Protein AF-A0A8I0S2G4-F1 (afdb_monomer_lite)

Radius of gyration: 19.49 Å; chains: 1; bounding box: 48×44×58 Å

Foldseek 3Di:
DPPPPDDDLLFFEEEADAPDPVVVLVVLVNNLVVCLVLLAQEEEWDADPDPVSVVVSVVVNVVSVFAEAEDAQVCLPVGFAAALQQPPQLLLVLVLQDPSPDPSSVVSSVLRVPDDAGDFLVNVLVSCVVCCVVQVPRCPVVNVLSVLQVVGDGSHGDNPPVRYDDVLCSFQVVHYYYYYHLNPDDPVNLVSLQVCCCSRVQVSLVVPVSQPVVRTGQYEYEEEPSTSHDLVSLLCCLPPVSVVSYHYYYYYDDDDPVCLVSSVSSVVSGPHYHYDPDPVVVVSCVVSVHDD

Sequence (292 aa):
MEKLISFETKKNTFVFPHKSSSSELDIERRALTEALNENLGIIYSTSTTDSKVLDSIKNQCEEAGRKVFLVSFTEPSIHHGLNPFLNLKPTEIAQLYFSPDSKEHKLLTAVFENQTGPITPDVVLKIVHQNHTLFKSFFEPLLQNINAIVSSINPFSNIDKDRNVDLSSIINKGHVLILGGLNDADPLLAEQIKTFINDYLIKPLFLNNQINFERSTRTYTITSSESAIDPTFTEKVFAYGSQLNMQGLYTERRTKRSEYESIHLIYANSHNKIKGDSPKLDLFLGEMGLPV

pLDDT: mean 77.89, std 12.35, range [29.31, 93.94]

Secondary structure (DSSP, 8-state):
--------TTS-EEEE--S-THHHHHHHHHHHHHHHHTT-EEEEE-----HHHHHHHHHHHHHTT--EEEEESS-TTTS-B--TTTT--HHHHHHTTS-TTSHHHHHHHHHHHT-SS---HHHHHHHHHHTHHHHTTTSHHHHHHHHHHHHS--STT---SSSB--HHHHHHHT-EEEEE--TTS-HHHHHHHHHHHIIIIIHHHHHS--S-TTTPPPEEEEEETTSSS-HHHHHHHHHHGGGGTEEEEEE-----GGGHHHHHHHHHT-SEEEE-S-HHHHHHHHHTT---

Structure (mmCIF, N/CA/C/O backbone):
data_AF-A0A8I0S2G4-F1
#
_entry.id   AF-A0A8I0S2G4-F1
#
loop_
_atom_site.group_PDB
_atom_site.id
_atom_site.type_symbol
_atom_site.label_atom_id
_atom_site.label_alt_id
_atom_site.label_comp_id
_atom_site.label_asym_id
_atom_site.label_entity_id
_atom_site.label_seq_id
_atom_site.pdbx_PDB_ins_code
_atom_site.Cartn_x
_atom_site.Cartn_y
_atom_site.Cartn_z
_atom_site.occupancy
_atom_site.B_iso_or_equiv
_atom_site.auth_seq_id
_atom_site.auth_comp_id
_atom_site.auth_asym_id
_atom_site.auth_atom_id
_atom_site.pdbx_PDB_model_num
ATOM 1 N N . MET A 1 1 ? 21.428 3.298 -30.519 1.00 29.31 1 MET A N 1
ATOM 2 C CA . MET A 1 1 ? 20.036 3.479 -30.062 1.00 29.31 1 MET A CA 1
ATOM 3 C C . MET A 1 1 ? 19.636 2.208 -29.346 1.00 29.31 1 MET A C 1
ATOM 5 O O . MET A 1 1 ? 19.323 1.224 -30.004 1.00 29.31 1 MET A O 1
ATOM 9 N N . GLU A 1 2 ? 19.748 2.190 -28.021 1.00 33.78 2 GLU A N 1
ATOM 10 C CA . GLU A 1 2 ? 19.138 1.127 -27.221 1.00 33.78 2 GLU A CA 1
ATOM 11 C C . GLU A 1 2 ? 17.629 1.158 -27.474 1.00 33.78 2 GLU A C 1
ATOM 13 O O . GLU A 1 2 ? 17.027 2.235 -27.480 1.00 33.78 2 GLU A O 1
ATOM 18 N N . LYS A 1 3 ? 17.016 0.001 -27.742 1.00 39.66 3 LYS A N 1
ATOM 19 C CA . LYS A 1 3 ? 15.555 -0.105 -27.772 1.00 39.66 3 LYS A CA 1
ATOM 20 C C . LYS A 1 3 ? 15.058 0.278 -26.378 1.00 39.66 3 LYS A C 1
ATOM 22 O O . LYS A 1 3 ? 15.199 -0.506 -25.444 1.00 39.66 3 LYS A O 1
ATOM 27 N N . LEU A 1 4 ? 14.524 1.489 -26.234 1.00 48.97 4 LEU A N 1
ATOM 28 C CA . LEU A 1 4 ? 13.791 1.894 -25.040 1.00 48.97 4 LEU A CA 1
ATOM 29 C C . LEU A 1 4 ? 12.691 0.855 -24.811 1.00 48.97 4 LEU A C 1
ATOM 31 O O . LEU A 1 4 ? 11.815 0.680 -25.655 1.00 48.97 4 LEU A O 1
ATOM 35 N N . ILE A 1 5 ? 12.777 0.127 -23.698 1.00 56.81 5 ILE A N 1
ATOM 36 C CA . ILE A 1 5 ? 11.684 -0.719 -23.227 1.00 56.81 5 ILE A CA 1
ATOM 37 C C . ILE A 1 5 ? 10.511 0.232 -22.972 1.00 56.81 5 ILE A C 1
ATOM 39 O O . ILE A 1 5 ? 10.585 1.045 -22.051 1.00 56.81 5 ILE A O 1
ATOM 43 N N . SER A 1 6 ? 9.472 0.193 -23.810 1.00 55.75 6 SER A N 1
ATOM 44 C CA . SER A 1 6 ? 8.259 0.966 -23.547 1.00 55.75 6 SER A CA 1
ATOM 45 C C . SER A 1 6 ? 7.508 0.308 -22.395 1.00 55.75 6 SER A C 1
ATOM 47 O O . SER A 1 6 ? 7.166 -0.875 -22.485 1.00 55.75 6 SER A O 1
ATOM 49 N N . PHE A 1 7 ? 7.241 1.055 -21.326 1.00 67.94 7 PHE A N 1
ATOM 50 C CA . PHE A 1 7 ? 6.376 0.585 -20.252 1.00 67.94 7 PHE A CA 1
ATOM 51 C C . PHE A 1 7 ? 4.922 0.821 -20.637 1.00 67.94 7 PHE A C 1
ATOM 53 O O . PHE A 1 7 ? 4.497 1.948 -20.856 1.00 67.94 7 PHE A O 1
ATOM 60 N N . GLU A 1 8 ? 4.148 -0.256 -20.705 1.00 78.75 8 GLU A N 1
ATOM 61 C CA . GLU A 1 8 ? 2.697 -0.160 -20.789 1.00 78.75 8 GLU A CA 1
ATOM 62 C C . GLU A 1 8 ? 2.139 -0.259 -19.369 1.00 78.75 8 GLU A C 1
ATOM 64 O O . GLU A 1 8 ? 2.024 -1.359 -18.832 1.00 78.75 8 GLU A O 1
ATOM 69 N N . THR A 1 9 ? 1.761 0.865 -18.755 1.00 79.56 9 THR A N 1
ATOM 70 C CA . THR A 1 9 ? 1.224 0.894 -17.374 1.00 79.56 9 THR A CA 1
ATOM 71 C C . THR A 1 9 ? -0.089 0.106 -17.213 1.00 79.56 9 THR A C 1
ATOM 73 O O . THR A 1 9 ? -0.540 -0.169 -16.105 1.00 79.56 9 THR A O 1
ATOM 76 N N . LYS A 1 10 ? -0.702 -0.310 -18.330 1.00 82.69 10 LYS A N 1
ATOM 77 C CA . LYS A 1 10 ? -1.874 -1.199 -18.382 1.00 82.69 10 LYS A CA 1
ATOM 78 C C . LYS A 1 10 ? -1.525 -2.679 -18.203 1.00 82.69 10 LYS A C 1
ATOM 80 O O . LYS A 1 10 ? -2.431 -3.505 -18.136 1.00 82.69 10 LYS A O 1
ATOM 85 N N . LYS A 1 11 ? -0.238 -3.028 -18.175 1.00 87.19 11 LYS A N 1
ATOM 86 C CA . LYS A 1 11 ? 0.268 -4.399 -18.101 1.00 87.19 11 LYS A CA 1
ATOM 87 C C . LYS A 1 11 ? 1.149 -4.572 -16.873 1.00 87.19 11 LYS A C 1
ATOM 89 O O . LYS A 1 11 ? 2.090 -3.815 -16.653 1.00 87.19 11 LYS A O 1
ATOM 94 N N . ASN A 1 12 ? 0.889 -5.639 -16.124 1.00 91.00 12 ASN A N 1
ATOM 95 C CA . ASN A 1 12 ? 1.756 -6.036 -15.020 1.00 91.00 12 ASN A CA 1
ATOM 96 C C . ASN A 1 12 ? 3.145 -6.412 -15.539 1.00 91.00 12 ASN A C 1
ATOM 98 O O . ASN A 1 12 ? 3.258 -7.197 -16.489 1.00 91.00 12 ASN A O 1
ATOM 102 N N . THR A 1 13 ? 4.181 -5.861 -14.911 1.00 90.19 13 THR A N 1
ATOM 103 C CA . THR A 1 13 ? 5.571 -6.050 -15.325 1.00 90.19 13 THR A CA 1
ATOM 104 C C . THR A 1 13 ? 6.394 -6.658 -14.197 1.00 90.19 13 THR A C 1
ATOM 106 O O . THR A 1 13 ? 6.509 -6.084 -13.118 1.00 90.19 13 THR A O 1
ATOM 109 N N . PHE A 1 14 ? 7.006 -7.806 -14.471 1.00 88.81 14 PHE A N 1
ATOM 110 C CA . PHE A 1 14 ? 8.012 -8.412 -13.610 1.00 88.81 14 PHE A CA 1
ATOM 111 C C . PHE A 1 14 ? 9.405 -7.992 -14.070 1.00 88.81 14 PHE A C 1
ATOM 113 O O . PHE A 1 14 ? 9.711 -8.088 -15.262 1.00 88.81 14 PHE A O 1
ATOM 120 N N . VAL A 1 15 ? 10.269 -7.606 -13.138 1.00 86.12 15 VAL A N 1
ATOM 121 C CA . VAL A 1 15 ? 11.670 -7.277 -13.393 1.00 86.12 15 VAL A CA 1
ATOM 122 C C . VAL A 1 15 ? 12.570 -8.176 -12.550 1.00 86.12 15 VAL A C 1
ATOM 124 O O . VAL A 1 15 ? 12.525 -8.140 -11.323 1.00 86.12 15 VAL A O 1
ATOM 127 N N . PHE A 1 16 ? 13.415 -8.958 -13.220 1.00 79.94 16 PHE A N 1
ATOM 128 C CA . PHE A 1 16 ? 14.596 -9.583 -12.625 1.00 79.94 16 PHE A CA 1
ATOM 129 C C . PHE A 1 16 ? 15.816 -8.763 -13.040 1.00 79.94 16 PHE A C 1
ATOM 131 O O . PHE A 1 16 ? 16.262 -8.892 -14.182 1.00 79.94 16 PHE A O 1
ATOM 138 N N . PRO A 1 17 ? 16.337 -7.886 -12.178 1.00 67.44 17 PRO A N 1
ATOM 139 C CA . PRO A 1 17 ? 17.402 -6.979 -12.557 1.00 67.44 17 PRO A CA 1
ATOM 140 C C . PRO A 1 17 ? 18.755 -7.673 -12.800 1.00 67.44 17 PRO A C 1
ATOM 142 O O . PRO A 1 17 ? 19.033 -8.772 -12.313 1.00 67.44 17 PRO A O 1
ATOM 145 N N . HIS A 1 18 ? 19.625 -7.001 -13.563 1.00 60.47 18 HIS A N 1
ATOM 146 C CA . HIS A 1 18 ? 21.041 -7.362 -13.696 1.00 60.47 18 HIS A CA 1
ATOM 147 C C . HIS A 1 18 ? 21.793 -7.130 -12.377 1.00 60.47 18 HIS A C 1
ATOM 149 O O . HIS A 1 18 ? 21.409 -6.290 -11.577 1.00 60.47 18 HIS A O 1
ATOM 155 N N . LYS A 1 19 ? 22.964 -7.765 -12.204 1.00 53.03 19 LYS A N 1
ATOM 156 C CA . LYS A 1 19 ? 23.880 -7.533 -11.061 1.00 53.03 19 LYS A CA 1
ATOM 157 C C . LYS A 1 19 ? 24.272 -6.057 -10.813 1.00 53.03 19 LYS A C 1
ATOM 159 O O . LYS A 1 19 ? 24.891 -5.778 -9.789 1.00 53.03 19 LYS A O 1
ATOM 164 N N . SER A 1 20 ? 23.981 -5.130 -11.729 1.00 52.31 20 SER A N 1
ATOM 165 C CA . SER A 1 20 ? 24.214 -3.692 -11.563 1.00 52.31 20 SER A CA 1
ATOM 166 C C . SER A 1 20 ? 22.959 -2.974 -11.052 1.00 52.31 20 SER A C 1
ATOM 168 O O . SER A 1 20 ? 22.002 -2.769 -11.806 1.00 52.31 20 SER A O 1
ATOM 170 N N . SER A 1 21 ? 23.020 -2.507 -9.805 1.00 54.75 21 SER A N 1
ATOM 171 C CA . SER A 1 21 ? 21.959 -1.772 -9.097 1.00 54.75 21 SER A CA 1
ATOM 172 C C . SER A 1 21 ? 21.449 -0.509 -9.810 1.00 54.75 21 SER A C 1
ATOM 174 O O . SER A 1 21 ? 20.335 -0.063 -9.546 1.00 54.75 21 SER A O 1
ATOM 176 N N . SER A 1 22 ? 22.223 0.074 -10.732 1.00 56.12 22 SER A N 1
ATOM 177 C CA . SER A 1 22 ? 21.812 1.261 -11.495 1.00 56.12 22 SER A CA 1
ATOM 178 C C . SER A 1 22 ? 20.674 0.976 -12.481 1.00 56.12 22 SER A C 1
ATOM 180 O O . SER A 1 22 ? 19.782 1.801 -12.643 1.00 56.12 22 SER A O 1
ATOM 182 N N . SER A 1 23 ? 20.655 -0.212 -13.092 1.00 65.00 23 SER A N 1
ATOM 183 C CA . SER A 1 23 ? 19.676 -0.558 -14.135 1.00 65.00 23 SER A CA 1
ATOM 184 C C . SER A 1 23 ? 18.239 -0.714 -13.614 1.00 65.00 23 SER A C 1
ATOM 186 O O . SER A 1 23 ? 17.281 -0.491 -14.350 1.00 65.00 23 SER A O 1
ATOM 188 N N . GLU A 1 24 ? 18.076 -1.062 -12.338 1.00 71.62 24 GLU A N 1
ATOM 189 C CA . GLU A 1 24 ? 16.772 -1.322 -11.711 1.00 71.62 24 GLU A CA 1
ATOM 190 C C . GLU A 1 24 ? 16.073 -0.021 -11.317 1.00 71.62 24 GLU A C 1
ATOM 192 O O . GLU A 1 24 ? 14.890 0.166 -11.599 1.00 71.62 24 GLU A O 1
ATOM 197 N N . LEU A 1 25 ? 16.827 0.909 -10.722 1.00 73.50 25 LEU A N 1
ATOM 198 C CA . LEU A 1 25 ? 16.332 2.245 -10.395 1.00 73.50 25 LEU A CA 1
ATOM 199 C C . LEU A 1 25 ? 15.916 2.999 -11.659 1.00 73.50 25 LEU A C 1
ATOM 201 O O . LEU A 1 25 ? 14.913 3.708 -11.644 1.00 73.50 25 LEU A O 1
ATOM 205 N N . ASP A 1 26 ? 16.638 2.810 -12.764 1.00 76.00 26 ASP A N 1
ATOM 206 C CA . ASP A 1 26 ? 16.269 3.387 -14.055 1.00 76.00 26 ASP A CA 1
ATOM 207 C C . ASP A 1 26 ? 14.947 2.813 -14.585 1.00 76.00 26 ASP A C 1
ATOM 209 O O . ASP A 1 26 ? 14.115 3.559 -15.105 1.00 76.00 26 ASP A O 1
ATOM 213 N N . ILE A 1 27 ? 14.716 1.506 -14.427 1.00 79.44 27 ILE A N 1
ATOM 214 C CA . ILE A 1 27 ? 13.450 0.852 -14.790 1.00 79.44 27 ILE A CA 1
ATOM 215 C C . ILE A 1 27 ? 12.293 1.391 -13.939 1.00 79.44 27 ILE A C 1
ATOM 217 O O . ILE A 1 27 ? 11.267 1.801 -14.484 1.00 79.44 27 ILE A O 1
ATOM 221 N N . GLU A 1 28 ? 12.462 1.443 -12.620 1.00 85.75 28 GLU A N 1
ATOM 222 C CA . GLU A 1 28 ? 11.451 1.962 -11.696 1.00 85.75 28 GLU A CA 1
ATOM 223 C C . GLU A 1 28 ? 11.134 3.442 -11.961 1.00 85.75 28 GLU A C 1
ATOM 225 O O . GLU A 1 28 ? 9.966 3.828 -11.981 1.00 85.75 28 GLU A O 1
ATOM 230 N N . ARG A 1 29 ? 12.151 4.268 -12.244 1.00 84.06 29 ARG A N 1
ATOM 231 C CA . ARG A 1 29 ? 11.986 5.688 -12.606 1.00 84.06 29 ARG A CA 1
ATOM 232 C C . ARG A 1 29 ? 11.276 5.880 -13.941 1.00 84.06 29 ARG A C 1
ATOM 234 O O . ARG A 1 29 ? 10.462 6.795 -14.074 1.00 84.06 29 ARG A O 1
ATOM 241 N N . ARG A 1 30 ? 11.548 5.030 -14.934 1.00 84.69 30 ARG A N 1
ATOM 242 C CA . ARG A 1 30 ? 10.815 5.049 -16.211 1.00 84.69 30 ARG A CA 1
ATOM 243 C C . ARG A 1 30 ? 9.349 4.697 -15.998 1.00 84.69 30 ARG A C 1
ATOM 245 O O . ARG A 1 30 ? 8.483 5.430 -16.461 1.00 84.69 30 ARG A O 1
ATOM 252 N N . ALA A 1 31 ? 9.072 3.638 -15.240 1.00 89.12 31 ALA A N 1
ATOM 253 C CA . ALA A 1 31 ? 7.706 3.249 -14.907 1.00 89.12 31 ALA A CA 1
ATOM 254 C C . ALA A 1 31 ? 6.963 4.345 -14.120 1.00 89.12 31 ALA A C 1
ATOM 256 O O . ALA A 1 31 ? 5.800 4.621 -14.410 1.00 89.12 31 ALA A O 1
ATOM 257 N N . LEU A 1 32 ? 7.643 5.016 -13.182 1.00 91.38 32 LEU A N 1
ATOM 258 C CA . LEU A 1 32 ? 7.113 6.179 -12.466 1.00 91.38 32 LEU A CA 1
ATOM 259 C C . LEU A 1 32 ? 6.760 7.317 -13.429 1.00 91.38 32 LEU A C 1
ATOM 261 O O . LEU A 1 32 ? 5.670 7.873 -13.347 1.00 91.38 32 LEU A O 1
ATOM 265 N N . THR A 1 33 ? 7.666 7.646 -14.350 1.00 90.00 33 THR A N 1
ATOM 266 C CA . THR A 1 33 ? 7.468 8.724 -15.329 1.00 90.00 33 THR A CA 1
ATOM 267 C C . THR A 1 33 ? 6.244 8.457 -16.202 1.00 90.00 33 THR A C 1
ATOM 269 O O . THR A 1 33 ? 5.407 9.342 -16.360 1.00 90.00 33 THR A O 1
ATOM 272 N N . GLU A 1 34 ? 6.078 7.231 -16.703 1.00 89.50 34 GLU A N 1
ATOM 273 C CA . GLU A 1 34 ? 4.898 6.895 -17.507 1.00 89.50 34 GLU A CA 1
ATOM 274 C C . GLU A 1 34 ? 3.604 6.889 -16.693 1.00 89.50 34 GLU A C 1
ATOM 276 O O . GLU A 1 34 ? 2.579 7.389 -17.155 1.00 89.50 34 GLU A O 1
ATOM 281 N N . ALA A 1 35 ? 3.644 6.414 -15.446 1.00 91.31 35 ALA A N 1
ATOM 282 C CA . ALA A 1 35 ? 2.490 6.493 -14.557 1.00 91.31 35 ALA A CA 1
ATOM 283 C C . ALA A 1 35 ? 2.090 7.951 -14.251 1.00 91.31 35 ALA A C 1
ATOM 285 O O . ALA A 1 35 ? 0.899 8.264 -14.179 1.00 91.31 35 ALA A O 1
ATOM 286 N N . LEU A 1 36 ? 3.064 8.858 -14.114 1.00 92.06 36 LEU A N 1
ATOM 287 C CA . LEU A 1 36 ? 2.810 10.292 -13.958 1.00 92.06 36 LEU A CA 1
ATOM 288 C C . LEU A 1 36 ? 2.172 10.889 -15.221 1.00 92.06 36 LEU A C 1
ATOM 290 O O . LEU A 1 36 ? 1.165 11.588 -15.096 1.00 92.06 36 LEU A O 1
ATOM 294 N N . ASN A 1 37 ? 2.697 10.566 -16.409 1.00 90.06 37 ASN A N 1
ATOM 295 C CA . ASN A 1 37 ? 2.179 11.029 -17.704 1.00 90.06 37 ASN A CA 1
ATOM 296 C C . ASN A 1 37 ? 0.734 10.574 -17.961 1.00 90.06 37 ASN A C 1
ATOM 298 O O . ASN A 1 37 ? -0.075 11.333 -18.491 1.00 90.06 37 ASN A O 1
ATOM 302 N N . GLU A 1 38 ? 0.390 9.349 -17.558 1.00 88.94 38 GLU A N 1
ATOM 303 C CA . GLU A 1 38 ? -0.970 8.803 -17.653 1.00 88.94 38 GLU A CA 1
ATOM 304 C C . GLU A 1 38 ? -1.905 9.283 -16.524 1.00 88.94 38 GLU A C 1
ATOM 306 O O . GLU A 1 38 ? -3.053 8.844 -16.431 1.00 88.94 38 GLU A O 1
ATOM 311 N N . ASN A 1 39 ? -1.439 10.198 -15.668 1.00 87.69 39 ASN A N 1
ATOM 312 C CA . ASN A 1 39 ? -2.163 10.720 -14.512 1.00 87.69 39 ASN A CA 1
ATOM 313 C C . ASN A 1 39 ? -2.609 9.635 -13.509 1.00 87.69 39 ASN A C 1
ATOM 315 O O . ASN A 1 39 ? -3.610 9.796 -12.820 1.00 87.69 39 ASN A O 1
ATOM 319 N N . LEU A 1 40 ? -1.873 8.530 -13.382 1.00 90.56 40 LEU A N 1
ATOM 320 C CA . LEU A 1 40 ? -2.257 7.399 -12.528 1.00 90.56 40 LEU A CA 1
ATOM 321 C C . LEU A 1 40 ? -2.077 7.707 -11.042 1.00 90.56 40 LEU A C 1
ATOM 323 O O . LEU A 1 40 ? -1.181 8.465 -10.679 1.00 90.56 40 LEU A O 1
ATOM 327 N N . GLY A 1 41 ? -2.888 7.107 -10.169 1.00 91.56 41 GLY A N 1
ATOM 328 C CA . GLY A 1 41 ? -2.534 6.995 -8.748 1.00 91.56 41 GLY A CA 1
ATOM 329 C C . GLY A 1 41 ? -1.272 6.157 -8.602 1.00 91.56 41 GLY A C 1
ATOM 330 O O . GLY A 1 41 ? -1.114 5.182 -9.331 1.00 91.56 41 GLY A O 1
ATOM 331 N N . ILE A 1 42 ? -0.352 6.522 -7.712 1.00 93.12 42 ILE A N 1
ATOM 332 C CA . ILE A 1 42 ? 0.942 5.830 -7.621 1.00 93.12 42 ILE A CA 1
ATOM 333 C C . ILE A 1 42 ? 1.194 5.390 -6.190 1.00 93.12 42 ILE A C 1
ATOM 335 O O . ILE A 1 42 ? 1.122 6.193 -5.263 1.00 93.12 42 ILE A O 1
ATOM 339 N N . ILE A 1 43 ? 1.533 4.114 -6.031 1.00 91.69 43 ILE A N 1
ATOM 340 C CA . ILE A 1 43 ? 2.087 3.571 -4.793 1.00 91.69 43 ILE A CA 1
ATOM 341 C C . ILE A 1 43 ? 3.507 3.116 -5.111 1.00 91.69 43 ILE A C 1
ATOM 343 O O . ILE A 1 43 ? 3.700 2.092 -5.760 1.00 91.69 43 ILE A O 1
ATOM 347 N N . TYR A 1 44 ? 4.496 3.893 -4.686 1.00 91.94 44 TYR A N 1
ATOM 348 C CA . TYR A 1 44 ? 5.912 3.615 -4.878 1.00 91.94 44 TYR A CA 1
ATOM 349 C C . TYR A 1 44 ? 6.520 3.135 -3.557 1.00 91.94 44 TYR A C 1
ATOM 351 O O . TYR A 1 44 ? 6.657 3.910 -2.613 1.00 91.94 44 TYR A O 1
ATOM 359 N N . SER A 1 45 ? 6.876 1.857 -3.468 1.00 89.31 45 SER A N 1
ATOM 360 C CA . SER A 1 45 ? 7.521 1.282 -2.289 1.00 89.31 45 SER A CA 1
ATOM 361 C C . SER A 1 45 ? 8.932 0.839 -2.616 1.00 89.31 45 SER A C 1
ATOM 363 O O . SER A 1 45 ? 9.160 0.011 -3.494 1.00 89.31 45 SER A O 1
ATOM 365 N N . THR A 1 46 ? 9.891 1.387 -1.886 1.00 82.62 46 THR A N 1
ATOM 366 C CA . THR A 1 46 ? 11.311 1.165 -2.118 1.00 82.62 46 THR A CA 1
ATOM 367 C C . THR A 1 46 ? 12.015 0.807 -0.822 1.00 82.62 46 THR A C 1
ATOM 369 O O . THR A 1 46 ? 11.620 1.215 0.269 1.00 82.62 46 THR A O 1
ATOM 372 N N . SER A 1 47 ? 13.077 0.024 -0.953 1.00 74.88 47 SER A N 1
ATOM 373 C CA . SER A 1 47 ? 13.940 -0.350 0.159 1.00 74.88 47 SER A CA 1
ATOM 374 C C . SER A 1 47 ? 15.015 0.701 0.461 1.00 74.88 47 SER A C 1
ATOM 376 O O . SER A 1 47 ? 15.691 0.608 1.482 1.00 74.88 47 SER A O 1
ATOM 378 N N . THR A 1 48 ? 15.163 1.723 -0.398 1.00 75.31 48 THR A N 1
ATOM 379 C CA . THR A 1 48 ? 16.158 2.786 -0.200 1.00 75.31 48 THR A CA 1
ATOM 380 C C . THR A 1 48 ? 15.871 3.609 1.054 1.00 75.31 48 THR A C 1
ATOM 382 O O . THR A 1 48 ? 14.721 3.947 1.356 1.00 75.31 48 THR A O 1
ATOM 385 N N . THR A 1 49 ? 16.944 3.956 1.757 1.00 70.19 49 THR A N 1
ATOM 386 C CA . THR A 1 49 ? 16.958 4.890 2.890 1.00 70.19 49 THR A CA 1
ATOM 387 C C . THR A 1 49 ? 17.603 6.226 2.501 1.00 70.19 49 THR A C 1
ATOM 389 O O . THR A 1 49 ? 17.589 7.168 3.285 1.00 70.19 49 THR A O 1
ATOM 392 N N . ASP A 1 50 ? 18.125 6.343 1.269 1.00 78.00 50 ASP A N 1
ATOM 393 C CA . ASP A 1 50 ? 18.749 7.566 0.755 1.00 78.00 50 ASP A CA 1
ATOM 394 C C . ASP A 1 50 ? 17.702 8.668 0.532 1.00 78.00 50 ASP A C 1
ATOM 396 O O . ASP A 1 50 ? 16.929 8.643 -0.436 1.00 78.00 50 ASP A O 1
ATOM 400 N N . SER A 1 51 ? 17.716 9.660 1.422 1.00 75.56 51 SER A N 1
ATOM 401 C CA . SER A 1 51 ? 16.832 10.823 1.381 1.00 75.56 51 SER A CA 1
ATOM 402 C C . SER A 1 51 ? 16.957 11.617 0.084 1.00 75.56 51 SER A C 1
ATOM 404 O O . SER A 1 51 ? 15.944 12.084 -0.423 1.00 75.56 51 SER A O 1
ATOM 406 N N . LYS A 1 52 ? 18.136 11.684 -0.552 1.00 81.75 52 LYS A N 1
ATOM 407 C CA . LYS A 1 52 ? 18.297 12.388 -1.837 1.00 81.75 52 LYS A CA 1
ATOM 408 C C . LYS A 1 52 ? 17.550 11.691 -2.965 1.00 81.75 52 LYS A C 1
ATOM 410 O O . LYS A 1 52 ? 17.019 12.352 -3.857 1.00 81.75 52 LYS A O 1
ATOM 415 N N . VAL A 1 53 ? 17.513 10.357 -2.949 1.00 81.25 53 VAL A N 1
ATOM 416 C CA . VAL A 1 53 ? 16.758 9.575 -3.937 1.00 81.25 53 VAL A CA 1
ATOM 417 C C . VAL A 1 53 ? 15.260 9.767 -3.719 1.00 81.25 53 VAL A C 1
ATOM 419 O O . VAL A 1 53 ? 14.541 10.010 -4.688 1.00 81.25 53 VAL A O 1
ATOM 422 N N . LEU A 1 54 ? 14.798 9.710 -2.467 1.00 83.25 54 LEU A N 1
ATOM 423 C CA . LEU A 1 54 ? 13.390 9.924 -2.119 1.00 83.25 54 LEU A CA 1
ATOM 424 C C . LEU A 1 54 ? 12.931 11.356 -2.436 1.00 83.25 54 LEU A C 1
ATOM 426 O O . LEU A 1 54 ? 11.876 11.530 -3.045 1.00 83.25 54 LEU A O 1
ATOM 430 N N . ASP A 1 55 ? 13.744 12.364 -2.119 1.00 84.06 55 ASP A N 1
ATOM 431 C CA . ASP A 1 55 ? 13.479 13.769 -2.441 1.00 84.06 55 ASP A CA 1
ATOM 432 C C . ASP A 1 55 ? 13.464 14.008 -3.952 1.00 84.06 55 ASP A C 1
ATOM 434 O O . ASP A 1 55 ? 12.600 14.717 -4.459 1.00 84.06 55 ASP A O 1
ATOM 438 N N . SER A 1 56 ? 14.366 13.372 -4.706 1.00 87.06 56 SER A N 1
ATOM 439 C CA . SER A 1 56 ? 14.355 13.442 -6.171 1.00 87.06 56 SER A CA 1
ATOM 440 C C . SER A 1 56 ? 13.055 12.890 -6.764 1.00 87.06 56 SER A C 1
ATOM 442 O O . SER A 1 56 ? 12.518 13.489 -7.694 1.00 87.06 56 SER A O 1
ATOM 444 N N . ILE A 1 57 ? 12.545 11.770 -6.240 1.00 87.81 57 ILE A N 1
ATOM 445 C CA . ILE A 1 57 ? 11.274 11.170 -6.678 1.00 87.81 57 ILE A CA 1
ATOM 446 C C . ILE A 1 57 ? 10.100 12.070 -6.290 1.00 87.81 57 ILE A C 1
ATOM 448 O O . ILE A 1 57 ? 9.203 12.311 -7.099 1.00 87.81 57 ILE A O 1
ATOM 452 N N . LYS A 1 58 ? 10.113 12.590 -5.059 1.00 90.62 58 LYS A N 1
ATOM 453 C CA . LYS A 1 58 ? 9.105 13.525 -4.563 1.00 90.62 58 LYS A CA 1
ATOM 454 C C . LYS A 1 58 ? 9.027 14.765 -5.456 1.00 90.62 58 LYS A C 1
ATOM 456 O O . LYS A 1 58 ? 7.944 15.068 -5.946 1.00 90.62 58 LYS A O 1
ATOM 461 N N . ASN A 1 59 ? 10.157 15.420 -5.720 1.00 91.56 59 ASN A N 1
ATOM 462 C CA . ASN A 1 59 ? 10.217 16.621 -6.552 1.00 91.56 59 ASN A CA 1
ATOM 463 C C . ASN A 1 59 ? 9.691 16.347 -7.966 1.00 91.56 59 ASN A C 1
ATOM 465 O O . ASN A 1 59 ? 8.870 17.110 -8.458 1.00 91.56 59 ASN A O 1
ATOM 469 N N . GLN A 1 60 ? 10.067 15.217 -8.580 1.00 92.25 60 GLN A N 1
ATOM 470 C CA . GLN A 1 60 ? 9.539 14.816 -9.889 1.00 92.25 60 GLN A CA 1
ATOM 471 C C . GLN A 1 60 ? 8.001 14.709 -9.887 1.00 92.25 60 GLN A C 1
ATOM 473 O O . GLN A 1 60 ? 7.335 15.116 -10.839 1.00 92.25 60 GLN A O 1
ATOM 478 N N . CYS A 1 61 ? 7.418 14.156 -8.822 1.00 93.12 61 CYS A N 1
ATOM 479 C CA . CYS A 1 61 ? 5.967 14.028 -8.696 1.00 93.12 61 CYS A CA 1
ATOM 480 C C . CYS A 1 61 ? 5.283 15.385 -8.443 1.00 93.12 61 CYS A C 1
ATOM 482 O O . CYS A 1 61 ? 4.216 15.646 -9.000 1.00 93.12 61 CYS A O 1
ATOM 484 N N . GLU A 1 62 ? 5.888 16.252 -7.628 1.00 93.12 62 GLU A N 1
ATOM 485 C CA . GLU A 1 62 ? 5.382 17.602 -7.347 1.00 93.12 62 GLU A CA 1
ATOM 486 C C . GLU A 1 62 ? 5.448 18.506 -8.589 1.00 93.12 62 GLU A C 1
ATOM 488 O O . GLU A 1 62 ? 4.488 19.223 -8.871 1.00 93.12 62 GLU A O 1
ATOM 493 N N . GLU A 1 63 ? 6.515 18.415 -9.388 1.00 93.94 63 GLU A N 1
ATOM 494 C CA . GLU A 1 63 ? 6.651 19.096 -10.686 1.00 93.94 63 GLU A CA 1
ATOM 495 C C . GLU A 1 63 ? 5.574 18.656 -11.688 1.00 93.94 63 GLU A C 1
ATOM 497 O O . GLU A 1 63 ? 5.084 19.466 -12.475 1.00 93.94 63 GLU A O 1
ATOM 502 N N . ALA A 1 64 ? 5.129 17.397 -11.612 1.00 91.19 64 ALA A N 1
ATOM 503 C CA . ALA A 1 64 ? 3.982 16.886 -12.362 1.00 91.19 64 ALA A CA 1
ATOM 504 C C . ALA A 1 64 ? 2.616 17.321 -11.777 1.00 91.19 64 ALA A C 1
ATOM 506 O O . ALA A 1 64 ? 1.570 16.825 -12.200 1.00 91.19 64 ALA A O 1
ATOM 507 N N . GLY A 1 65 ? 2.600 18.225 -10.790 1.00 91.12 65 GLY A N 1
ATOM 508 C CA . GLY A 1 65 ? 1.392 18.770 -10.166 1.00 91.12 65 GLY A CA 1
ATOM 509 C C . GLY A 1 65 ? 0.695 17.809 -9.203 1.00 91.12 65 GLY A C 1
ATOM 510 O O . GLY A 1 65 ? -0.490 17.981 -8.908 1.00 91.12 65 GLY A O 1
ATOM 511 N N . ARG A 1 66 ? 1.387 16.766 -8.729 1.00 92.25 66 ARG A N 1
ATOM 512 C CA . ARG A 1 66 ? 0.793 15.725 -7.881 1.00 92.25 66 ARG A CA 1
ATOM 513 C C . ARG A 1 66 ? 1.070 16.012 -6.411 1.00 92.25 66 ARG A C 1
ATOM 515 O O . ARG A 1 66 ? 2.188 16.353 -6.039 1.00 92.25 66 ARG A O 1
ATOM 522 N N . LYS A 1 67 ? 0.068 15.807 -5.548 1.00 92.62 67 LYS A N 1
ATOM 523 C CA . LYS A 1 67 ? 0.305 15.755 -4.098 1.00 92.62 67 LYS A CA 1
ATOM 524 C C . LYS A 1 67 ? 1.080 14.475 -3.774 1.00 92.62 67 LYS A C 1
ATOM 526 O O . LYS A 1 67 ? 0.690 13.393 -4.221 1.00 92.62 67 LYS A O 1
ATOM 531 N N . VAL A 1 68 ? 2.143 14.606 -2.984 1.00 92.94 68 VAL A N 1
ATOM 532 C CA . VAL A 1 68 ? 3.013 13.492 -2.591 1.00 92.94 68 VAL A CA 1
ATOM 533 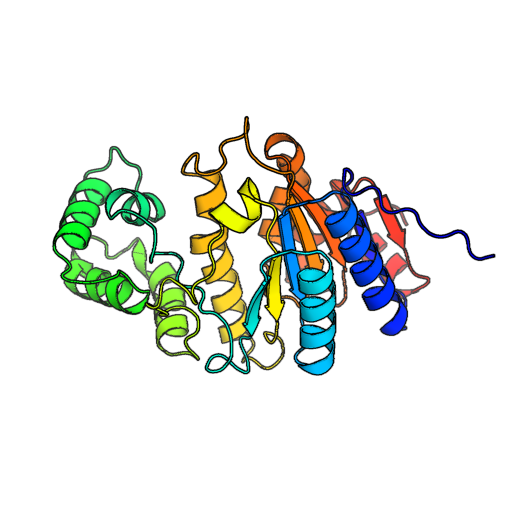C C . VAL A 1 68 ? 2.926 13.249 -1.091 1.00 92.94 68 VAL A C 1
ATOM 535 O O . VAL A 1 68 ? 3.157 14.148 -0.286 1.00 92.94 68 VAL A O 1
ATOM 538 N N . PHE A 1 69 ? 2.645 12.004 -0.723 1.00 91.94 69 PHE A N 1
ATOM 539 C CA . PHE A 1 69 ? 2.729 11.500 0.638 1.00 91.94 69 PHE A CA 1
ATOM 540 C C . PHE A 1 69 ? 3.989 10.651 0.756 1.00 91.94 69 PHE A C 1
ATOM 542 O O . PHE A 1 69 ? 4.029 9.522 0.281 1.00 91.94 69 PHE A O 1
ATOM 549 N N . LEU A 1 70 ? 5.029 11.201 1.370 1.00 90.12 70 LEU A N 1
ATOM 550 C CA . LEU A 1 70 ? 6.247 10.461 1.692 1.00 90.12 70 LEU A CA 1
ATOM 551 C C . LEU A 1 70 ? 6.167 9.962 3.131 1.00 90.12 70 LEU A C 1
ATOM 553 O O . LEU A 1 70 ? 6.019 10.786 4.032 1.00 90.12 70 LEU A O 1
ATOM 557 N N . VAL A 1 71 ? 6.283 8.649 3.324 1.00 88.25 71 VAL A N 1
ATOM 558 C CA . VAL A 1 71 ? 6.398 7.977 4.623 1.00 88.25 71 VAL A CA 1
ATOM 559 C C . VAL A 1 71 ? 7.754 7.278 4.666 1.00 88.25 71 VAL A C 1
ATOM 561 O O . VAL A 1 71 ? 8.024 6.384 3.860 1.00 88.25 71 VAL A O 1
ATOM 564 N N . SER A 1 72 ? 8.603 7.691 5.604 1.00 83.31 72 SER A N 1
ATOM 565 C CA . SER A 1 72 ? 9.885 7.040 5.878 1.00 83.31 72 SER A CA 1
ATOM 566 C C . SER A 1 72 ? 9.823 6.334 7.223 1.00 83.31 72 SER A C 1
ATOM 568 O O . SER A 1 72 ? 9.442 6.947 8.224 1.00 83.31 72 SER A O 1
ATOM 570 N N . PHE A 1 73 ? 10.220 5.064 7.255 1.00 78.88 73 PHE A N 1
ATOM 571 C CA . PHE A 1 73 ? 10.304 4.298 8.500 1.00 78.88 73 PHE A CA 1
ATOM 572 C C . PHE A 1 73 ? 11.602 4.561 9.283 1.00 78.88 73 PHE A C 1
ATOM 574 O O . PHE A 1 73 ? 11.651 4.259 10.473 1.00 78.88 73 PHE A O 1
ATOM 581 N N . THR A 1 74 ? 12.613 5.191 8.670 1.00 74.94 74 THR A N 1
ATOM 582 C CA . THR A 1 74 ? 13.840 5.641 9.355 1.00 74.94 74 THR A CA 1
ATOM 583 C C . THR A 1 74 ? 13.745 7.063 9.906 1.00 74.94 74 THR A C 1
ATOM 585 O O . THR A 1 74 ? 14.337 7.352 10.944 1.00 74.94 74 THR A O 1
ATOM 588 N N . GLU A 1 75 ? 12.986 7.953 9.256 1.00 74.62 75 GLU A N 1
ATOM 589 C CA . GLU A 1 75 ? 12.893 9.384 9.613 1.00 74.62 75 GLU A CA 1
ATOM 590 C C . GLU A 1 75 ? 11.433 9.853 9.826 1.00 74.62 75 GLU A C 1
ATOM 592 O O . GLU A 1 75 ? 10.934 10.766 9.165 1.00 74.62 75 GLU A O 1
ATOM 597 N N . PRO A 1 76 ? 10.698 9.260 10.777 1.00 68.56 76 PRO A N 1
ATOM 598 C CA . PRO A 1 76 ? 9.247 9.441 10.930 1.00 68.56 76 PRO A CA 1
ATOM 599 C C . PRO A 1 76 ? 8.808 10.871 11.285 1.00 68.56 76 PRO A C 1
ATOM 601 O O . PRO A 1 76 ? 7.663 11.240 11.042 1.00 68.56 76 PRO A O 1
ATOM 604 N N . SER A 1 77 ? 9.678 11.679 11.897 1.00 64.50 77 SER A N 1
ATOM 605 C CA . SER A 1 77 ? 9.330 12.994 12.458 1.00 64.50 77 SER A CA 1
ATOM 606 C C . SER A 1 77 ? 9.189 14.092 11.400 1.00 64.50 77 SER A C 1
ATOM 608 O O . SER A 1 77 ? 8.480 15.080 11.609 1.00 64.50 77 SER A O 1
ATOM 610 N N . ILE A 1 78 ? 9.850 13.921 10.256 1.00 67.75 78 ILE A N 1
ATOM 611 C CA . ILE A 1 78 ? 9.925 14.922 9.184 1.00 67.75 78 ILE A CA 1
ATOM 612 C C . ILE A 1 78 ? 8.877 14.632 8.098 1.00 67.75 78 ILE A C 1
ATOM 614 O O . ILE A 1 78 ? 8.412 15.535 7.402 1.00 67.75 78 ILE A O 1
ATOM 618 N N . HIS A 1 79 ? 8.442 13.379 7.993 1.00 80.38 79 HIS A N 1
ATOM 619 C CA . HIS A 1 79 ? 7.605 12.883 6.909 1.00 80.38 79 HIS A CA 1
ATOM 620 C C . HIS A 1 79 ? 6.111 12.804 7.274 1.00 80.38 79 HIS A C 1
ATOM 622 O O . HIS A 1 79 ? 5.679 13.297 8.321 1.00 80.38 79 HIS A O 1
ATOM 628 N N . HIS A 1 80 ? 5.294 12.301 6.345 1.00 86.62 80 HIS A N 1
ATOM 629 C CA . HIS A 1 80 ? 3.863 12.101 6.561 1.00 86.62 80 HIS A CA 1
ATOM 630 C C . HIS A 1 80 ? 3.628 10.902 7.475 1.00 86.62 80 HIS A C 1
ATOM 632 O O . HIS A 1 80 ? 4.387 9.931 7.478 1.00 86.62 80 HIS A O 1
ATOM 638 N N . GLY A 1 81 ? 2.529 10.966 8.216 1.00 87.50 81 GLY A N 1
ATOM 639 C CA . GLY A 1 81 ? 2.025 9.838 8.972 1.00 87.50 81 GLY A CA 1
ATOM 640 C C . GLY A 1 81 ? 1.175 8.893 8.133 1.00 87.50 81 GLY A C 1
ATOM 641 O O . GLY A 1 81 ? 0.658 9.251 7.075 1.00 87.50 81 GLY A O 1
ATOM 642 N N . LEU A 1 82 ? 0.998 7.684 8.644 1.00 86.44 82 LEU A N 1
ATOM 643 C CA . LEU A 1 82 ? 0.294 6.581 8.011 1.00 86.44 82 LEU A CA 1
ATOM 644 C C . LEU A 1 82 ? -0.644 5.916 9.025 1.00 86.44 82 LEU A C 1
ATOM 646 O O . LEU A 1 82 ? -0.541 4.725 9.296 1.00 86.44 82 LEU A O 1
ATOM 650 N N . ASN A 1 83 ? -1.547 6.689 9.630 1.00 88.00 83 ASN A N 1
ATOM 651 C CA . ASN A 1 83 ? -2.595 6.129 10.477 1.00 88.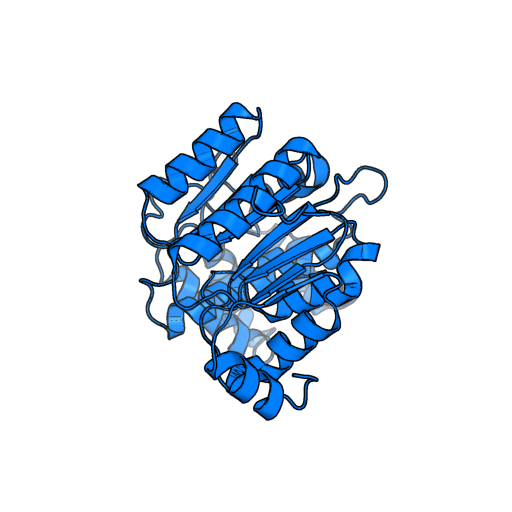00 83 ASN A CA 1
ATOM 652 C C . ASN A 1 83 ? -3.742 5.593 9.600 1.00 88.00 83 ASN A C 1
ATOM 654 O O . ASN A 1 83 ? -4.463 6.407 9.008 1.00 88.00 83 ASN A O 1
ATOM 658 N N . PRO A 1 84 ? -3.941 4.261 9.514 1.00 83.38 84 PRO A N 1
ATOM 659 C CA . PRO A 1 84 ? -4.986 3.666 8.679 1.00 83.38 84 PRO A CA 1
ATOM 660 C C . PRO A 1 84 ? -6.399 3.947 9.202 1.00 83.38 84 PRO A C 1
ATOM 662 O O . PRO A 1 84 ? -7.360 3.886 8.441 1.00 83.38 84 PRO A O 1
ATOM 665 N N . PHE A 1 85 ? -6.544 4.268 10.490 1.00 86.31 85 PHE A N 1
ATOM 666 C CA . PHE A 1 85 ? -7.842 4.406 11.150 1.00 86.31 85 PHE A CA 1
ATOM 667 C C . PHE A 1 85 ? -8.351 5.849 11.183 1.00 86.31 85 PHE A C 1
ATOM 669 O O . PHE A 1 85 ? -9.530 6.071 11.446 1.00 86.31 85 PHE A O 1
ATOM 676 N N . LEU A 1 86 ? -7.492 6.837 10.897 1.00 87.19 86 LEU A N 1
ATOM 677 C CA . LEU A 1 86 ? -7.780 8.258 11.134 1.00 87.19 86 LEU A CA 1
ATOM 678 C C . LEU A 1 86 ? -9.039 8.765 10.415 1.00 87.19 86 LEU A C 1
ATOM 680 O O . LEU A 1 86 ? -9.741 9.637 10.929 1.00 87.19 86 LEU A O 1
ATOM 684 N N . ASN A 1 87 ? -9.306 8.225 9.225 1.00 81.44 87 ASN A N 1
ATOM 685 C CA . ASN A 1 87 ? -10.428 8.620 8.374 1.00 81.44 87 ASN A CA 1
ATOM 686 C C . ASN A 1 87 ? -11.547 7.569 8.315 1.00 81.44 87 ASN A C 1
ATOM 688 O O . ASN A 1 87 ? -12.523 7.775 7.597 1.00 81.44 87 ASN A O 1
ATOM 692 N N . LEU A 1 88 ? -11.416 6.462 9.050 1.00 84.19 88 LEU A N 1
ATOM 693 C CA . LEU A 1 88 ? -12.417 5.401 9.080 1.00 84.19 88 LEU A CA 1
ATOM 694 C C . LEU A 1 88 ? -13.449 5.665 10.177 1.00 84.19 88 LEU A C 1
ATOM 696 O O . LEU A 1 88 ? -13.129 6.123 11.275 1.00 84.19 88 LEU A O 1
ATOM 700 N N . LYS A 1 89 ? -14.707 5.335 9.893 1.00 87.00 89 LYS A N 1
ATOM 701 C CA . LYS A 1 89 ? -15.764 5.299 10.902 1.00 87.00 89 LYS A CA 1
ATOM 702 C C . LYS A 1 89 ? -15.559 4.102 11.838 1.00 87.00 89 LYS A C 1
ATOM 704 O O . LYS A 1 89 ? -15.062 3.065 11.397 1.00 87.00 89 LYS A O 1
ATOM 709 N N . PRO A 1 90 ? -16.045 4.171 13.090 1.00 90.06 90 PRO A N 1
ATOM 710 C CA . PRO A 1 90 ? -16.035 3.043 14.028 1.00 90.06 90 PRO A CA 1
ATOM 711 C C . PRO A 1 90 ? -16.530 1.714 13.435 1.00 90.06 90 PRO A C 1
ATOM 713 O O . PRO A 1 90 ? -15.912 0.671 13.641 1.00 90.06 90 PRO A O 1
ATOM 716 N N . THR A 1 91 ? -17.595 1.758 12.631 1.00 89.12 91 THR A N 1
ATOM 717 C CA . THR A 1 91 ? -18.146 0.587 11.934 1.00 89.12 91 THR A CA 1
ATOM 718 C C . THR A 1 91 ? -17.168 -0.026 10.934 1.00 89.12 91 THR A C 1
ATOM 720 O O . THR A 1 91 ? -17.104 -1.247 10.828 1.00 89.12 91 THR A O 1
ATOM 723 N N . GLU A 1 92 ? -16.419 0.806 10.203 1.00 86.31 92 GLU A N 1
ATOM 724 C CA . GLU A 1 92 ? -15.438 0.374 9.197 1.00 86.31 92 GLU A CA 1
ATOM 725 C C . GLU A 1 92 ? -14.202 -0.220 9.872 1.00 86.31 92 GLU A C 1
ATOM 727 O O . GLU A 1 92 ? -13.668 -1.217 9.403 1.00 86.31 92 GLU A O 1
ATOM 732 N N . ILE A 1 93 ? -13.782 0.343 11.010 1.00 86.31 93 ILE A N 1
ATOM 733 C CA . ILE A 1 93 ? -12.674 -0.198 11.806 1.00 86.31 93 ILE A CA 1
ATOM 734 C C . ILE A 1 93 ? -13.066 -1.560 12.391 1.00 86.31 93 ILE A C 1
ATOM 736 O O . ILE A 1 93 ? -12.280 -2.500 12.340 1.00 86.31 93 ILE A O 1
ATOM 740 N N . ALA A 1 94 ? -14.296 -1.714 12.889 1.00 86.62 94 ALA A N 1
ATOM 741 C CA . ALA A 1 94 ? -14.779 -3.001 13.386 1.00 86.62 94 ALA A CA 1
ATOM 742 C C . ALA A 1 94 ? -14.877 -4.075 12.282 1.00 86.62 94 ALA A C 1
ATOM 744 O O . ALA A 1 94 ? -14.630 -5.251 12.555 1.00 86.62 94 ALA A O 1
ATOM 745 N N . GLN A 1 95 ? -15.177 -3.682 11.035 1.00 84.56 95 GLN A N 1
ATOM 746 C CA . GLN A 1 95 ? -15.217 -4.589 9.873 1.00 84.56 95 GLN A CA 1
ATOM 747 C C . GLN A 1 95 ? -13.856 -5.196 9.522 1.00 84.56 95 GLN A C 1
ATOM 749 O O . GLN A 1 95 ? -13.806 -6.251 8.895 1.00 84.56 95 GLN A O 1
ATOM 754 N N . LEU A 1 96 ? -12.757 -4.576 9.964 1.00 80.56 96 LEU A N 1
ATOM 755 C CA . LEU A 1 96 ? -11.406 -5.120 9.794 1.00 80.56 96 LEU A CA 1
ATOM 756 C C . LEU A 1 96 ? -11.196 -6.418 10.579 1.00 80.56 96 LEU A C 1
ATOM 758 O O . LEU A 1 96 ? -10.310 -7.202 10.249 1.00 80.56 96 LEU A O 1
ATOM 762 N N . TYR A 1 97 ? -12.014 -6.642 11.610 1.00 79.81 97 TYR A N 1
ATOM 763 C CA . TYR A 1 97 ? -11.881 -7.762 12.535 1.00 79.81 97 TYR A CA 1
ATOM 764 C C . TYR A 1 97 ? -13.050 -8.738 12.443 1.00 79.81 97 TYR A C 1
ATOM 766 O O . TYR A 1 97 ? -12.849 -9.946 12.524 1.00 79.81 97 TYR A O 1
ATOM 774 N N . PHE A 1 98 ? -14.272 -8.233 12.268 1.00 82.44 98 PHE A N 1
ATOM 775 C CA . PHE A 1 98 ? -15.484 -9.043 12.338 1.00 82.44 98 PHE A CA 1
ATOM 776 C C . PHE A 1 98 ? -16.450 -8.721 11.203 1.00 82.44 98 PHE A C 1
ATOM 778 O O . PHE A 1 98 ? -16.592 -7.570 10.791 1.00 82.44 98 PHE A O 1
ATOM 785 N N . SER A 1 99 ? -17.167 -9.739 10.726 1.00 83.19 99 SER A N 1
ATOM 786 C CA . SER A 1 99 ? -18.220 -9.554 9.727 1.00 83.19 99 SER A CA 1
ATOM 787 C C . SER A 1 99 ? -19.321 -8.619 10.255 1.00 83.19 99 SER A C 1
ATOM 789 O O . SER A 1 99 ? -19.699 -8.760 11.419 1.00 83.19 99 SER A O 1
ATOM 791 N N . PRO A 1 100 ? -19.900 -7.732 9.418 1.00 86.25 100 PRO A N 1
ATOM 792 C CA . PRO A 1 100 ? -20.898 -6.739 9.845 1.00 86.25 100 PRO A CA 1
ATOM 793 C C . PRO A 1 100 ? -22.102 -7.310 10.615 1.00 86.25 100 PRO A C 1
ATOM 795 O O . PRO A 1 100 ? -22.699 -6.634 11.451 1.00 86.25 100 PRO A O 1
ATOM 798 N N . ASP A 1 101 ? -22.461 -8.563 10.338 1.00 87.25 101 ASP A N 1
ATOM 799 C CA . ASP A 1 101 ? -23.634 -9.218 10.922 1.00 87.25 101 ASP A CA 1
ATOM 800 C C . ASP A 1 101 ? -23.362 -9.866 12.289 1.00 87.25 101 ASP A C 1
ATOM 802 O O . ASP A 1 101 ? -24.294 -10.309 12.969 1.00 87.25 101 ASP A O 1
ATOM 806 N N . SER A 1 102 ? -22.098 -9.932 12.715 1.00 88.81 102 SER A N 1
ATOM 807 C CA . SER A 1 102 ? -21.711 -10.620 13.943 1.00 88.81 102 SER A CA 1
ATOM 808 C C . SER A 1 102 ? -22.003 -9.782 15.197 1.00 88.81 102 SER A C 1
ATOM 810 O O . SER A 1 102 ? -22.110 -8.551 15.167 1.00 88.81 102 SER A O 1
ATOM 812 N N . LYS A 1 103 ? -22.155 -10.452 16.346 1.00 87.75 103 LYS A N 1
ATOM 813 C CA . LYS A 1 103 ? -22.341 -9.758 17.634 1.00 87.75 103 LYS A CA 1
ATOM 814 C C . LYS A 1 103 ? -21.068 -9.014 18.038 1.00 87.75 103 LYS A C 1
ATOM 816 O O . LYS A 1 103 ? -21.147 -7.920 18.586 1.00 87.75 103 LYS A O 1
ATOM 821 N N . GLU A 1 104 ? -19.919 -9.599 17.729 1.00 85.75 104 GLU A N 1
ATOM 822 C CA . GLU A 1 104 ? -18.577 -9.069 17.955 1.00 85.75 104 GLU A CA 1
ATOM 823 C C . GLU A 1 104 ? -18.375 -7.750 17.207 1.00 85.75 104 GLU A C 1
ATOM 825 O O . GLU A 1 104 ? -17.891 -6.791 17.802 1.00 85.75 104 GLU A O 1
ATOM 830 N N . HIS A 1 105 ? -18.828 -7.662 15.951 1.00 88.56 105 HIS A N 1
ATOM 831 C CA . HIS A 1 105 ? -18.792 -6.424 15.169 1.00 88.56 105 HIS A CA 1
ATOM 832 C C . HIS A 1 105 ? -19.579 -5.292 15.838 1.00 88.56 105 HIS A C 1
ATOM 834 O O . HIS A 1 105 ? -19.049 -4.195 16.022 1.00 88.56 105 HIS A O 1
ATOM 840 N N . LYS A 1 106 ? -20.818 -5.563 16.268 1.00 89.94 106 LYS A N 1
ATOM 841 C CA . LYS A 1 106 ? -21.676 -4.569 16.941 1.00 89.94 106 LYS A CA 1
ATOM 842 C C . LYS A 1 106 ? -21.082 -4.105 18.267 1.00 89.94 106 LYS A C 1
ATOM 844 O O . LYS A 1 106 ? -21.080 -2.911 18.556 1.00 89.94 106 LYS A O 1
ATOM 849 N N . LEU A 1 107 ? -20.564 -5.045 19.059 1.00 88.50 107 LEU A N 1
ATOM 850 C CA . LEU A 1 107 ? -19.907 -4.745 20.329 1.00 88.50 107 LEU A CA 1
ATOM 851 C C . LEU A 1 107 ? -18.654 -3.894 20.111 1.00 88.50 107 LEU A C 1
ATOM 853 O O . LEU A 1 107 ? -18.504 -2.858 20.752 1.00 88.50 107 LEU A O 1
ATOM 857 N N . LEU A 1 108 ? -17.784 -4.286 19.178 1.00 87.75 108 LEU A N 1
ATOM 858 C CA . LEU A 1 108 ? -16.550 -3.561 18.889 1.00 87.75 108 LEU A CA 1
ATOM 859 C C . LEU A 1 108 ? -16.827 -2.164 18.309 1.00 87.75 108 LEU A C 1
ATOM 861 O O . LEU A 1 108 ? -16.175 -1.200 18.705 1.00 87.75 108 LEU A O 1
ATOM 865 N N . THR A 1 109 ? -17.839 -2.033 17.446 1.00 91.38 109 THR A N 1
ATOM 866 C CA . THR A 1 109 ? -18.316 -0.738 16.933 1.00 91.38 109 THR A CA 1
ATOM 867 C C . THR A 1 109 ? -18.701 0.194 18.080 1.00 91.38 109 THR A C 1
ATOM 869 O O . THR A 1 109 ? -18.176 1.302 18.158 1.00 91.38 109 THR A O 1
ATOM 872 N N . ALA A 1 110 ? -19.544 -0.267 19.011 1.00 91.44 110 ALA A N 1
ATOM 873 C CA . ALA A 1 110 ? -19.975 0.541 20.152 1.00 91.44 110 ALA A CA 1
ATOM 874 C C . ALA A 1 110 ? -18.795 0.957 21.051 1.00 91.44 110 ALA A C 1
ATOM 876 O O . ALA A 1 110 ? -18.768 2.064 21.588 1.00 91.44 110 ALA A O 1
ATOM 877 N N . VAL A 1 111 ? -17.785 0.093 21.207 1.00 90.38 111 VAL A N 1
ATOM 878 C CA . VAL A 1 111 ? -16.572 0.430 21.968 1.00 90.38 111 VAL A CA 1
ATOM 879 C C . VAL A 1 111 ? -15.754 1.527 21.277 1.00 90.38 111 VAL A C 1
ATOM 881 O O . VAL A 1 111 ? -15.254 2.426 21.959 1.00 90.38 111 VAL A O 1
ATOM 884 N N . PHE A 1 112 ? -15.641 1.491 19.947 1.00 90.81 112 PHE A N 1
ATOM 885 C CA . PHE A 1 112 ? -14.977 2.542 19.173 1.00 90.81 112 PHE A CA 1
ATOM 886 C C . PHE A 1 112 ? -15.766 3.860 19.159 1.00 90.81 112 PHE A C 1
ATOM 888 O O . PHE A 1 112 ? -15.160 4.921 19.266 1.00 90.81 112 PHE A O 1
ATOM 895 N N . GLU A 1 113 ? -17.098 3.816 19.086 1.00 92.75 113 GLU A N 1
ATOM 896 C CA . GLU A 1 113 ? -17.963 5.009 19.144 1.00 92.75 113 GLU A CA 1
ATOM 897 C C . GLU A 1 113 ? -17.855 5.761 20.476 1.00 92.75 113 GLU A C 1
ATOM 899 O O . GLU A 1 113 ? -17.984 6.982 20.512 1.00 92.75 113 GLU A O 1
ATOM 904 N N . ASN A 1 114 ? -17.566 5.044 21.564 1.00 90.00 114 ASN A N 1
ATOM 905 C CA . ASN A 1 114 ? -17.374 5.635 22.887 1.00 90.00 114 ASN A CA 1
ATOM 906 C C . ASN A 1 114 ? -16.000 6.309 23.078 1.00 90.00 114 ASN A C 1
ATOM 908 O O . ASN A 1 114 ? -15.750 6.880 24.141 1.00 90.00 114 ASN A O 1
ATOM 912 N N . GLN A 1 115 ? -15.090 6.244 22.099 1.00 89.88 115 GLN A N 1
ATOM 913 C CA . GLN A 1 115 ? -13.779 6.883 22.218 1.00 89.88 115 GLN A CA 1
ATOM 914 C C . GLN A 1 115 ? -13.862 8.393 21.996 1.00 89.88 115 GLN A C 1
ATOM 916 O O . GLN A 1 115 ? -14.348 8.879 20.977 1.00 89.88 115 GLN A O 1
ATOM 921 N N . THR A 1 116 ? -13.304 9.156 22.934 1.00 81.19 116 THR A N 1
ATOM 922 C CA . THR A 1 116 ? -13.187 10.611 22.823 1.00 81.19 116 THR A CA 1
ATOM 923 C C . THR A 1 116 ? -11.877 10.971 22.121 1.00 81.19 116 THR A C 1
ATOM 925 O O . THR A 1 116 ? -10.884 11.280 22.777 1.00 81.19 116 THR A O 1
ATOM 928 N N . GLY A 1 117 ? -11.837 10.885 20.790 1.00 85.25 117 GLY A N 1
ATOM 929 C CA . GLY A 1 117 ? -10.663 11.275 20.001 1.00 85.25 117 GLY A CA 1
ATOM 930 C C . GLY A 1 117 ? -10.448 10.449 18.729 1.00 85.25 117 GLY A C 1
ATOM 931 O O . GLY A 1 117 ? -11.219 9.531 18.452 1.00 85.25 117 GLY A O 1
ATOM 932 N N . PRO A 1 118 ? -9.413 10.778 17.931 1.00 87.50 118 PRO A N 1
ATOM 933 C CA . PRO A 1 118 ? -9.045 9.993 16.759 1.00 87.50 118 PRO A CA 1
ATOM 934 C C . PRO A 1 118 ? -8.574 8.596 17.171 1.00 87.50 118 PRO A C 1
ATOM 936 O O . PRO A 1 118 ? -7.836 8.436 18.145 1.00 87.50 118 PRO A O 1
ATOM 939 N N . ILE A 1 119 ? -8.970 7.585 16.400 1.00 89.38 119 ILE A N 1
ATOM 940 C CA . ILE A 1 119 ? -8.526 6.210 16.622 1.00 89.38 119 ILE A CA 1
ATOM 941 C C . ILE A 1 119 ? -7.125 6.055 16.016 1.00 89.38 119 ILE A C 1
ATOM 943 O O . ILE A 1 119 ? -6.882 6.401 14.859 1.00 89.38 119 ILE A O 1
ATOM 947 N N . THR A 1 120 ? -6.189 5.569 16.825 1.00 88.25 120 THR A N 1
ATOM 948 C CA . THR A 1 120 ? -4.803 5.250 16.455 1.00 88.25 120 THR A CA 1
ATOM 949 C C . THR A 1 120 ? -4.524 3.776 16.767 1.00 88.25 120 THR A C 1
ATOM 951 O O . THR A 1 120 ? -5.306 3.154 17.495 1.00 88.25 120 THR A O 1
ATOM 954 N N . PRO A 1 121 ? -3.413 3.196 16.278 1.00 86.06 121 PRO A N 1
ATOM 955 C CA . PRO A 1 121 ? -3.017 1.838 16.656 1.00 86.06 121 PRO A CA 1
ATOM 956 C C . PRO A 1 121 ? -2.936 1.620 18.178 1.00 86.06 121 PRO A C 1
ATOM 958 O O . PRO A 1 121 ? -3.362 0.575 18.661 1.00 86.06 121 PRO A O 1
ATOM 961 N N . ASP A 1 122 ? -2.480 2.621 18.942 1.00 85.75 122 ASP A N 1
ATOM 962 C CA . ASP A 1 122 ? -2.436 2.569 20.414 1.00 85.75 122 ASP A CA 1
ATOM 963 C C . ASP A 1 122 ? -3.840 2.497 21.040 1.00 85.75 122 ASP A C 1
ATOM 965 O O . ASP A 1 122 ? -4.099 1.685 21.929 1.00 85.75 122 ASP A O 1
ATOM 969 N N . VAL A 1 123 ? -4.791 3.279 20.518 1.00 88.38 123 VAL A N 1
ATOM 970 C CA . VAL A 1 123 ? -6.192 3.233 20.968 1.00 88.38 123 VAL A CA 1
ATOM 971 C C . VAL A 1 123 ? -6.810 1.865 20.679 1.00 88.38 123 VAL A C 1
ATOM 973 O O . VAL A 1 123 ? -7.475 1.301 21.549 1.00 88.38 123 VAL A O 1
ATOM 976 N N . VAL A 1 124 ? -6.564 1.302 19.491 1.00 86.44 124 VAL A N 1
ATOM 977 C CA . VAL A 1 124 ? -7.014 -0.053 19.135 1.00 86.44 124 VAL A CA 1
ATOM 978 C C . VAL A 1 124 ? -6.424 -1.082 20.101 1.00 86.44 124 VAL A C 1
ATOM 980 O O . VAL A 1 124 ? -7.166 -1.885 20.667 1.00 86.44 124 VAL A O 1
ATOM 983 N N . LEU A 1 125 ? -5.114 -1.023 20.352 1.00 82.75 125 LEU A N 1
ATOM 984 C CA . LEU A 1 125 ? -4.421 -1.920 21.277 1.00 82.75 125 LEU A CA 1
ATOM 985 C C . LEU A 1 125 ? -5.016 -1.848 22.690 1.00 82.75 125 LEU A C 1
ATOM 987 O O . LEU A 1 125 ? -5.339 -2.875 23.293 1.00 82.75 125 LEU A O 1
ATOM 991 N N . LYS A 1 126 ? -5.230 -0.632 23.200 1.00 85.00 126 LYS A N 1
ATOM 992 C CA . LYS A 1 126 ? -5.838 -0.383 24.510 1.00 85.00 126 LYS A CA 1
ATOM 993 C C . LYS A 1 126 ? -7.249 -0.960 24.602 1.00 85.00 126 LYS A C 1
ATOM 995 O O . LYS A 1 126 ? -7.569 -1.623 25.589 1.00 85.00 126 LYS A O 1
ATOM 1000 N N . ILE A 1 127 ? -8.079 -0.741 23.583 1.00 84.38 127 ILE A N 1
ATOM 1001 C CA . ILE A 1 127 ? -9.443 -1.276 23.516 1.00 84.38 127 ILE A CA 1
ATOM 1002 C C . ILE A 1 127 ? -9.426 -2.799 23.559 1.00 84.38 127 ILE A C 1
ATOM 1004 O O . ILE A 1 127 ? -10.169 -3.393 24.342 1.00 84.38 127 ILE A O 1
ATOM 1008 N N . VAL A 1 128 ? -8.562 -3.440 22.773 1.00 76.62 128 VAL A N 1
ATOM 1009 C CA . VAL A 1 128 ? -8.467 -4.901 22.757 1.00 76.62 128 VAL A CA 1
ATOM 1010 C C . VAL A 1 128 ? -8.007 -5.431 24.116 1.00 76.62 128 VAL A C 1
ATOM 1012 O O . VAL A 1 128 ? -8.621 -6.361 24.632 1.00 76.62 128 VAL A O 1
ATOM 1015 N N . HIS A 1 129 ? -7.006 -4.820 24.760 1.00 78.12 129 HIS A N 1
ATOM 1016 C CA . HIS A 1 129 ? -6.567 -5.233 26.100 1.00 78.12 129 HIS A CA 1
ATOM 1017 C C . HIS A 1 129 ? -7.667 -5.093 27.160 1.00 78.12 129 HIS A C 1
ATOM 1019 O O . HIS A 1 129 ? -7.876 -6.003 27.968 1.00 78.12 129 HIS A O 1
ATOM 1025 N N . GLN A 1 130 ? -8.406 -3.984 27.144 1.00 80.75 130 GLN A N 1
ATOM 1026 C CA . GLN A 1 130 ? -9.515 -3.749 28.073 1.00 80.75 130 GLN A CA 1
ATOM 1027 C C . GLN A 1 130 ? -10.676 -4.729 27.860 1.00 80.75 130 GLN A C 1
ATOM 1029 O O . GLN A 1 130 ? -11.380 -5.056 28.811 1.00 80.75 130 GLN A O 1
ATOM 1034 N N . ASN A 1 131 ? -10.833 -5.244 26.640 1.00 75.56 131 ASN A N 1
ATOM 1035 C CA . ASN A 1 131 ? -11.905 -6.158 26.251 1.00 75.56 131 ASN A CA 1
ATOM 1036 C C . ASN A 1 131 ? -11.397 -7.581 25.956 1.00 75.56 131 ASN A C 1
ATOM 1038 O O . ASN A 1 131 ? -12.089 -8.363 25.308 1.00 75.56 131 ASN A O 1
ATOM 1042 N N . HIS A 1 132 ? -10.202 -7.950 26.433 1.00 68.56 132 HIS A N 1
ATOM 1043 C CA . HIS A 1 132 ? -9.535 -9.207 26.068 1.00 68.56 132 HIS A CA 1
ATOM 1044 C C . HIS A 1 132 ? -10.360 -10.459 26.406 1.00 68.56 132 HIS A C 1
ATOM 1046 O O . HIS A 1 132 ? -10.223 -11.485 25.749 1.00 68.56 132 HIS A O 1
ATOM 1052 N N . THR A 1 133 ? -11.237 -10.397 27.411 1.00 69.50 133 THR A N 1
ATOM 1053 C CA . THR A 1 133 ? -12.159 -11.487 27.763 1.00 69.50 133 THR A CA 1
ATOM 1054 C C . THR A 1 133 ? -13.232 -11.723 26.704 1.00 69.50 133 THR A C 1
ATOM 1056 O O . THR A 1 133 ? -13.684 -12.855 26.553 1.00 69.50 133 THR A O 1
ATOM 1059 N N . LEU A 1 134 ? -13.611 -10.689 25.951 1.00 64.69 134 LEU A N 1
ATOM 1060 C CA . LEU A 1 134 ? -14.615 -10.759 24.890 1.00 64.69 134 LEU A CA 1
ATOM 1061 C C . LEU A 1 134 ? -14.041 -11.316 23.581 1.00 64.69 134 LEU A C 1
ATOM 1063 O O . LEU A 1 134 ? -14.805 -11.789 22.746 1.00 64.69 134 LEU A O 1
ATOM 1067 N N . PHE A 1 135 ? -12.714 -11.296 23.403 1.00 64.25 135 PHE A N 1
ATOM 1068 C CA . PHE A 1 135 ? -12.098 -11.566 22.100 1.00 64.25 135 PHE A CA 1
ATOM 1069 C C . PHE A 1 135 ? -10.773 -12.367 22.145 1.00 64.25 135 PHE A C 1
ATOM 1071 O O . PHE A 1 135 ? -9.952 -12.310 21.226 1.00 64.25 135 PHE A O 1
ATOM 1078 N N . LYS A 1 136 ? -10.555 -13.122 23.228 1.00 61.38 136 LYS A N 1
ATOM 1079 C CA . LYS A 1 136 ? -9.247 -13.650 23.662 1.00 61.38 136 LYS A CA 1
ATOM 1080 C C . LYS A 1 136 ? -8.471 -14.479 22.627 1.00 61.38 136 LYS A C 1
ATOM 1082 O O . LYS A 1 136 ? -7.276 -14.270 22.481 1.00 61.38 136 LYS A O 1
ATOM 1087 N N . SER A 1 137 ? -9.124 -15.395 21.910 1.00 57.88 137 SER A N 1
ATOM 1088 C CA . SER A 1 137 ? -8.462 -16.297 20.948 1.00 57.88 137 SER A CA 1
ATOM 1089 C C . SER A 1 137 ? -8.265 -15.693 19.555 1.00 57.88 137 SER A C 1
ATOM 1091 O O . SER A 1 137 ? -7.483 -16.215 18.768 1.00 57.88 137 SER A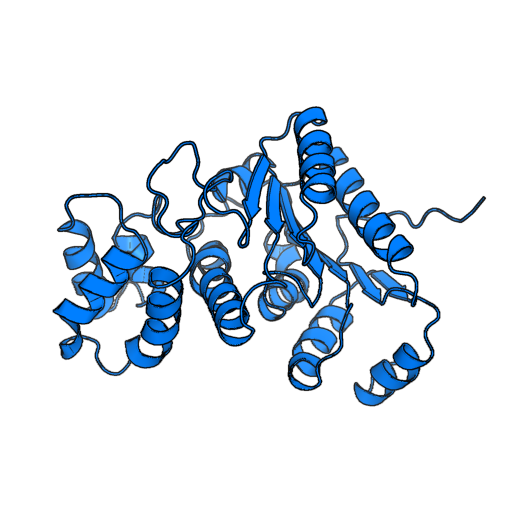 O 1
ATOM 1093 N N . PHE A 1 138 ? -8.977 -14.611 19.231 1.00 60.22 138 PHE A N 1
ATOM 1094 C CA . PHE A 1 138 ? -8.973 -14.021 17.891 1.00 60.22 138 PHE A CA 1
ATOM 1095 C C . PHE A 1 138 ? -7.872 -12.967 17.722 1.00 60.22 138 PHE A C 1
ATOM 1097 O O . PHE A 1 138 ? -7.289 -12.834 16.649 1.00 60.22 138 PHE A O 1
ATOM 1104 N N . PHE A 1 139 ? -7.555 -12.233 18.791 1.00 63.81 139 PHE A N 1
ATOM 1105 C CA . PHE A 1 139 ? -6.620 -11.113 18.719 1.00 63.81 139 PHE A CA 1
ATOM 1106 C C . PHE A 1 139 ? -5.160 -11.471 18.999 1.00 63.81 139 PHE A C 1
ATOM 1108 O O . PHE A 1 139 ? -4.306 -10.638 18.744 1.00 63.81 139 PHE A O 1
ATOM 1115 N N . GLU A 1 140 ? -4.829 -12.659 19.504 1.00 61.53 140 GLU A N 1
ATOM 1116 C CA . GLU A 1 140 ? -3.471 -12.959 19.995 1.00 61.53 140 GLU A CA 1
ATOM 1117 C C . GLU A 1 140 ? -2.353 -12.780 18.938 1.00 61.53 140 GLU A C 1
ATOM 1119 O O . GLU A 1 140 ? -1.381 -12.079 19.228 1.00 61.53 140 GLU A O 1
ATOM 1124 N N . PRO A 1 141 ? -2.492 -13.280 17.691 1.00 61.06 141 PRO A N 1
ATOM 1125 C CA . PRO A 1 141 ? -1.509 -13.027 16.627 1.00 61.06 141 PRO A CA 1
ATOM 1126 C C . PRO A 1 141 ? -1.532 -11.572 16.123 1.00 61.06 141 PRO A C 1
ATOM 1128 O O . PRO A 1 141 ? -0.504 -10.987 15.796 1.00 61.06 141 PRO A O 1
ATOM 1131 N N . LEU A 1 142 ? -2.719 -10.966 16.103 1.00 62.50 142 LEU A N 1
ATOM 1132 C CA . LEU A 1 142 ? -2.972 -9.592 15.661 1.00 62.50 142 LEU A CA 1
ATOM 1133 C C . LEU A 1 142 ? -2.375 -8.547 16.621 1.00 62.50 142 LEU A C 1
ATOM 1135 O O . LEU A 1 142 ? -1.842 -7.522 16.192 1.00 62.50 142 LEU A O 1
ATOM 1139 N N . LEU A 1 143 ? -2.418 -8.838 17.922 1.00 64.19 143 LEU A N 1
ATOM 1140 C CA . LEU A 1 143 ? -1.868 -8.035 19.008 1.00 64.19 143 LEU A CA 1
ATOM 1141 C C . LEU A 1 143 ? -0.353 -7.963 18.944 1.00 64.19 143 LEU A C 1
ATOM 1143 O O . LEU A 1 143 ? 0.194 -6.907 19.226 1.00 64.19 143 LEU A O 1
ATOM 1147 N N . GLN A 1 144 ? 0.327 -9.043 18.554 1.00 65.88 144 GLN A N 1
ATOM 1148 C CA . GLN A 1 144 ? 1.785 -9.026 18.436 1.00 65.88 144 GLN A CA 1
ATOM 1149 C C . GLN A 1 144 ? 2.249 -7.990 17.405 1.00 65.88 144 GLN A C 1
ATOM 1151 O O . GLN A 1 144 ? 3.196 -7.253 17.674 1.00 65.88 144 GLN A O 1
ATOM 1156 N N . ASN A 1 145 ? 1.528 -7.858 16.287 1.00 69.81 145 ASN A N 1
ATOM 1157 C CA . ASN A 1 145 ? 1.848 -6.881 15.247 1.00 69.81 145 ASN A CA 1
ATOM 1158 C C . ASN A 1 145 ? 1.496 -5.453 15.674 1.00 69.81 145 ASN A C 1
ATOM 1160 O O . ASN A 1 145 ? 2.350 -4.577 15.601 1.00 69.81 145 ASN A O 1
ATOM 1164 N N . ILE A 1 146 ? 0.279 -5.200 16.180 1.00 71.38 146 ILE A N 1
ATOM 1165 C CA . ILE A 1 146 ? -0.094 -3.847 16.641 1.00 71.38 146 ILE A CA 1
ATOM 1166 C C . ILE A 1 146 ? 0.812 -3.395 17.795 1.00 71.38 146 ILE A C 1
ATOM 1168 O O . ILE A 1 146 ? 1.273 -2.259 17.797 1.00 71.38 146 ILE A O 1
ATOM 1172 N N . ASN A 1 147 ? 1.101 -4.273 18.758 1.00 71.25 147 ASN A N 1
ATOM 1173 C CA . ASN A 1 147 ? 1.938 -3.953 19.912 1.00 71.25 147 ASN A CA 1
ATOM 1174 C C . ASN A 1 147 ? 3.369 -3.591 19.497 1.00 71.25 147 ASN A C 1
ATOM 1176 O O . ASN A 1 147 ? 3.931 -2.620 20.003 1.00 71.25 147 ASN A O 1
ATOM 1180 N N . ALA A 1 148 ? 3.944 -4.321 18.539 1.00 71.25 148 ALA A N 1
ATOM 1181 C CA . ALA A 1 148 ? 5.256 -3.988 18.002 1.00 71.25 148 ALA A CA 1
ATOM 1182 C C . ALA A 1 148 ? 5.264 -2.644 17.267 1.00 71.25 148 ALA A C 1
ATOM 1184 O O . ALA A 1 148 ? 6.184 -1.855 17.461 1.00 71.25 148 ALA A O 1
ATOM 1185 N N . ILE A 1 149 ? 4.212 -2.346 16.499 1.00 74.44 149 ILE A N 1
ATOM 1186 C CA . ILE A 1 149 ? 4.075 -1.071 15.787 1.00 74.44 149 ILE A CA 1
ATOM 1187 C C . ILE A 1 149 ? 3.932 0.102 16.756 1.00 74.44 149 ILE A C 1
ATOM 1189 O O . ILE A 1 149 ? 4.645 1.091 16.608 1.00 74.44 149 ILE A O 1
ATOM 1193 N N . VAL A 1 150 ? 3.079 -0.025 17.777 1.00 70.81 150 VAL A N 1
ATOM 1194 C CA . VAL A 1 150 ? 2.904 0.983 18.840 1.00 70.81 150 VAL A CA 1
ATOM 1195 C C . VAL A 1 150 ? 4.206 1.218 19.608 1.00 70.81 150 VAL A C 1
ATOM 1197 O O . VAL A 1 150 ? 4.514 2.351 19.971 1.00 70.81 150 VAL A O 1
ATOM 1200 N N . SER A 1 151 ? 4.990 0.159 19.818 1.00 67.56 151 SER A N 1
ATOM 1201 C CA . SER A 1 151 ? 6.293 0.226 20.487 1.00 67.56 151 SER A CA 1
ATOM 1202 C C . SER A 1 151 ? 7.419 0.756 19.585 1.00 67.56 151 SER A C 1
ATOM 1204 O O . SER A 1 151 ? 8.513 1.029 20.077 1.00 67.56 151 SER A O 1
ATOM 1206 N N . SER A 1 152 ? 7.175 0.892 18.277 1.00 64.38 152 SER A N 1
ATOM 1207 C CA . SER A 1 152 ? 8.161 1.316 17.280 1.00 64.38 152 SER A CA 1
ATOM 1208 C C . SER A 1 152 ? 7.969 2.772 16.838 1.00 64.38 152 SER A C 1
ATOM 1210 O O . SER A 1 152 ? 6.941 3.399 17.095 1.00 64.38 152 SER A O 1
ATOM 1212 N N . ILE A 1 153 ? 8.997 3.314 16.175 1.00 59.59 153 ILE A N 1
ATOM 1213 C CA . ILE A 1 153 ? 8.996 4.579 15.423 1.00 59.59 153 ILE A CA 1
ATOM 1214 C C . ILE A 1 153 ? 7.613 4.834 14.796 1.00 59.59 153 ILE A C 1
ATOM 1216 O O . ILE A 1 153 ? 7.100 3.972 14.091 1.00 59.59 153 ILE A O 1
ATOM 1220 N N . ASN A 1 154 ? 7.004 6.002 15.053 1.00 67.50 154 ASN A N 1
ATOM 1221 C CA . ASN A 1 154 ? 5.547 6.135 14.964 1.00 67.50 154 ASN A CA 1
ATOM 1222 C C . ASN A 1 154 ? 5.022 7.060 13.841 1.00 67.50 154 ASN A C 1
ATOM 1224 O O . ASN A 1 154 ? 4.369 8.064 14.140 1.00 67.50 154 ASN A O 1
ATOM 1228 N N . PRO A 1 155 ? 5.221 6.737 12.544 1.00 75.38 155 PRO A N 1
ATOM 1229 C CA . PRO A 1 155 ? 4.396 7.337 11.503 1.00 75.38 155 PRO A CA 1
ATOM 1230 C C . PRO A 1 155 ? 2.937 6.849 11.616 1.00 75.38 155 PRO A C 1
ATOM 1232 O O . PRO A 1 155 ? 2.020 7.553 11.201 1.00 75.38 155 PRO A O 1
ATOM 1235 N N . PHE A 1 156 ? 2.683 5.680 12.216 1.00 81.62 156 PHE A N 1
ATOM 1236 C CA . PHE A 1 156 ? 1.370 5.018 12.228 1.00 81.62 156 PHE A CA 1
ATOM 1237 C C . PHE A 1 156 ? 0.323 5.609 13.187 1.00 81.62 156 PHE A C 1
ATOM 1239 O O . PHE A 1 156 ? -0.863 5.342 13.027 1.00 81.62 156 PHE A O 1
ATOM 1246 N N . SER A 1 157 ? 0.712 6.419 14.171 1.00 80.75 157 SER A N 1
ATOM 1247 C CA . SER A 1 157 ? -0.217 7.061 15.122 1.00 80.75 157 SER A CA 1
ATOM 1248 C C . SER A 1 157 ? -0.378 8.550 14.867 1.00 80.75 157 SER A C 1
ATOM 1250 O O . SER A 1 157 ? -0.771 9.298 15.762 1.00 80.75 157 SER A O 1
ATOM 1252 N N . ASN A 1 158 ? -0.076 9.000 13.652 1.00 84.94 158 ASN A N 1
ATOM 1253 C CA . ASN A 1 158 ? -0.327 10.376 13.281 1.00 84.94 158 ASN A CA 1
ATOM 1254 C C . ASN A 1 158 ? -1.824 10.712 13.390 1.00 84.94 158 ASN A C 1
ATOM 1256 O O . ASN A 1 158 ? -2.694 9.980 12.911 1.00 84.94 158 ASN A O 1
ATOM 1260 N N . ILE A 1 159 ? -2.106 11.837 14.036 1.00 87.19 159 ILE A N 1
ATOM 1261 C CA . ILE A 1 159 ? -3.460 12.365 14.237 1.00 87.19 159 ILE A CA 1
ATOM 1262 C C . ILE A 1 159 ? -3.702 13.651 13.443 1.00 87.19 159 ILE A C 1
ATOM 1264 O O . ILE A 1 159 ? -4.840 14.109 13.351 1.00 87.19 159 ILE A O 1
ATOM 1268 N N . ASP A 1 160 ? -2.646 14.229 12.864 1.00 87.50 160 ASP A N 1
ATOM 1269 C CA . ASP A 1 160 ? -2.741 15.381 11.977 1.00 87.50 160 ASP A CA 1
ATOM 1270 C C . ASP A 1 160 ? -3.278 14.924 10.616 1.00 87.50 160 ASP A C 1
ATOM 1272 O O . ASP A 1 160 ? -2.578 14.257 9.849 1.00 87.50 160 ASP A O 1
ATOM 1276 N N . LYS A 1 161 ? -4.532 15.282 10.323 1.00 83.75 161 LYS A N 1
ATOM 1277 C CA . LYS A 1 161 ? -5.225 14.908 9.084 1.00 83.75 161 LYS A CA 1
ATOM 1278 C C . LYS A 1 161 ? -4.556 15.469 7.833 1.00 83.75 161 LYS A C 1
ATOM 1280 O O . LYS A 1 161 ? -4.599 14.809 6.798 1.00 83.75 161 LYS A O 1
ATOM 1285 N N . ASP A 1 162 ? -3.923 16.635 7.920 1.00 84.00 162 ASP A N 1
ATOM 1286 C CA . ASP A 1 162 ? -3.299 17.279 6.762 1.00 84.00 162 ASP A CA 1
ATOM 1287 C C . ASP A 1 162 ? -1.967 16.613 6.402 1.00 84.00 162 ASP A C 1
ATOM 1289 O O . ASP A 1 162 ? -1.583 16.562 5.228 1.00 84.00 162 ASP A O 1
ATOM 1293 N N . ARG A 1 163 ? -1.305 16.037 7.413 1.00 85.31 163 ARG A N 1
ATOM 1294 C CA . ARG A 1 163 ? -0.044 15.295 7.292 1.00 85.31 163 ARG A CA 1
ATOM 1295 C C . ARG A 1 163 ? -0.208 13.775 7.303 1.00 85.31 163 ARG A C 1
ATOM 1297 O O . ARG A 1 163 ? 0.799 13.069 7.308 1.00 85.31 163 ARG A O 1
ATOM 1304 N N . ASN A 1 164 ? -1.434 13.253 7.293 1.00 89.19 164 ASN A N 1
ATOM 1305 C CA . ASN A 1 164 ? -1.691 11.820 7.165 1.00 89.19 164 ASN A CA 1
ATOM 1306 C C . ASN A 1 164 ? -1.868 11.426 5.700 1.00 89.19 164 ASN A C 1
ATOM 1308 O O . ASN A 1 164 ? -2.432 12.174 4.901 1.00 89.19 164 ASN A O 1
ATOM 1312 N N . VAL A 1 165 ? -1.434 10.220 5.357 1.00 88.69 165 VAL A N 1
ATOM 1313 C CA . VAL A 1 165 ? -1.689 9.633 4.043 1.00 88.69 165 VAL A CA 1
ATOM 1314 C C . VAL A 1 165 ? -3.197 9.504 3.812 1.00 88.69 165 VAL A C 1
ATOM 1316 O O . VAL A 1 165 ? -3.927 8.943 4.631 1.00 88.69 165 VAL A O 1
ATOM 1319 N N . ASP A 1 166 ? -3.656 10.015 2.670 1.00 84.38 166 ASP A N 1
ATOM 1320 C CA . ASP A 1 166 ? -5.032 9.879 2.194 1.00 84.38 166 ASP A CA 1
ATOM 1321 C C . ASP A 1 166 ? -5.063 8.937 0.983 1.00 84.38 166 ASP A C 1
ATOM 1323 O O . ASP A 1 166 ? -4.905 9.363 -0.167 1.00 84.38 166 ASP A O 1
ATOM 1327 N N . LEU A 1 167 ? -5.279 7.643 1.249 1.00 79.75 167 LEU A N 1
ATOM 1328 C CA . LEU A 1 167 ? -5.383 6.599 0.222 1.00 79.75 167 LEU A CA 1
ATOM 1329 C C . LEU A 1 167 ? -6.496 6.876 -0.798 1.00 79.75 167 LEU A C 1
ATOM 1331 O O . LEU A 1 167 ? -6.334 6.572 -1.979 1.00 79.75 167 LEU A O 1
ATOM 1335 N N . SER A 1 168 ? -7.593 7.514 -0.378 1.00 78.06 168 SER A N 1
ATOM 1336 C CA . SER A 1 168 ? -8.683 7.876 -1.288 1.00 78.06 168 SER A CA 1
ATOM 1337 C C . SER A 1 168 ? -8.212 8.895 -2.319 1.00 78.06 168 SER A C 1
ATOM 1339 O O . SER A 1 168 ? -8.537 8.777 -3.498 1.00 78.06 168 SER A O 1
ATOM 1341 N N . SER A 1 169 ? -7.396 9.870 -1.917 1.00 83.38 169 SER A N 1
ATOM 1342 C CA . SER A 1 169 ? -6.833 10.838 -2.861 1.00 83.38 169 SER A CA 1
ATOM 1343 C C . SER A 1 169 ? -5.845 10.212 -3.850 1.00 83.38 169 SER A C 1
ATOM 1345 O O . SER A 1 169 ? -5.818 10.608 -5.014 1.00 83.38 169 SER A O 1
ATOM 1347 N N . ILE A 1 170 ? -5.093 9.192 -3.430 1.00 85.38 170 ILE A N 1
ATOM 1348 C CA . ILE A 1 170 ? -4.187 8.444 -4.312 1.00 85.38 170 ILE A CA 1
ATOM 1349 C C . ILE A 1 170 ? -4.987 7.757 -5.420 1.00 85.38 170 ILE A C 1
ATOM 1351 O O . ILE A 1 170 ? -4.694 7.964 -6.595 1.00 85.38 170 ILE A O 1
ATOM 1355 N N . ILE A 1 171 ? -6.048 7.040 -5.048 1.00 77.94 171 ILE A N 1
ATOM 1356 C CA . ILE A 1 171 ? -6.873 6.247 -5.969 1.00 77.94 171 ILE A CA 1
ATOM 1357 C C . ILE A 1 171 ? -7.784 7.131 -6.834 1.00 77.94 171 ILE A C 1
ATOM 1359 O O . ILE A 1 171 ? -7.917 6.918 -8.035 1.00 77.94 171 ILE A O 1
ATOM 1363 N N . ASN A 1 172 ? -8.418 8.147 -6.246 1.00 76.44 172 ASN A N 1
ATOM 1364 C CA . ASN A 1 172 ? -9.481 8.908 -6.912 1.00 76.44 172 ASN A CA 1
ATOM 1365 C C . ASN A 1 172 ? -8.999 10.200 -7.578 1.00 76.44 172 ASN A C 1
ATOM 1367 O O . ASN A 1 172 ? -9.685 10.734 -8.442 1.00 76.44 172 ASN A O 1
ATOM 1371 N N . LYS A 1 173 ? -7.857 10.750 -7.153 1.00 83.75 173 LYS A N 1
ATOM 1372 C CA . LYS A 1 173 ? -7.318 12.012 -7.693 1.00 83.75 173 LYS A CA 1
ATOM 1373 C C . LYS A 1 173 ? -5.972 11.828 -8.372 1.00 83.75 173 LYS A C 1
ATOM 1375 O O . LYS A 1 173 ? -5.407 12.802 -8.861 1.00 83.75 173 LYS A O 1
ATOM 1380 N N . GLY A 1 174 ? -5.453 10.602 -8.380 1.00 87.06 174 GLY A N 1
ATOM 1381 C CA . GLY A 1 174 ? -4.106 10.338 -8.827 1.00 87.06 174 GLY A CA 1
ATOM 1382 C C . GLY A 1 174 ? -3.118 11.121 -7.956 1.00 87.06 174 GLY A C 1
ATOM 1383 O O . GLY A 1 174 ? -2.569 12.136 -8.370 1.00 87.06 174 GLY A O 1
ATOM 1384 N N . HIS A 1 175 ? -2.910 10.716 -6.720 1.00 91.88 175 HIS A N 1
ATOM 1385 C CA . HIS A 1 175 ? -1.808 11.236 -5.905 1.00 91.88 175 HIS A CA 1
ATOM 1386 C C . HIS A 1 175 ? -0.767 10.142 -5.699 1.00 91.88 175 HIS A C 1
ATOM 1388 O O . HIS A 1 175 ? -0.960 9.009 -6.143 1.00 91.88 175 HIS A O 1
ATOM 1394 N N . VAL A 1 176 ? 0.361 10.500 -5.094 1.00 93.12 176 VAL A N 1
ATOM 1395 C CA . VAL A 1 176 ? 1.514 9.606 -4.982 1.00 93.12 176 VAL A CA 1
ATOM 1396 C C . VAL A 1 176 ? 1.766 9.271 -3.520 1.00 93.12 176 VAL A C 1
ATOM 1398 O O . VAL A 1 176 ? 1.907 10.171 -2.697 1.00 93.12 176 VAL A O 1
ATOM 1401 N N . LEU A 1 177 ? 1.849 7.981 -3.207 1.00 92.81 177 LEU A N 1
ATOM 1402 C CA . LEU A 1 177 ? 2.388 7.461 -1.957 1.00 92.81 177 LEU A CA 1
ATOM 1403 C C . LEU A 1 177 ? 3.801 6.946 -2.201 1.00 92.81 177 LEU A C 1
ATOM 1405 O O . LEU A 1 177 ? 3.998 6.093 -3.060 1.00 92.81 177 LEU A O 1
ATOM 1409 N N . ILE A 1 178 ? 4.757 7.426 -1.416 1.00 91.31 178 ILE A N 1
ATOM 1410 C CA . ILE A 1 178 ? 6.125 6.922 -1.371 1.00 91.31 178 ILE A CA 1
ATOM 1411 C C . ILE A 1 178 ? 6.340 6.279 -0.000 1.00 91.31 178 ILE A C 1
ATOM 1413 O O . ILE A 1 178 ? 6.211 6.948 1.024 1.00 91.31 178 ILE A O 1
ATOM 1417 N N . LEU A 1 179 ? 6.673 4.991 0.011 1.00 88.38 179 LEU A N 1
ATOM 1418 C CA . LEU A 1 179 ? 7.055 4.231 1.201 1.00 88.38 179 LEU A CA 1
ATOM 1419 C C . LEU A 1 179 ? 8.548 3.900 1.104 1.00 88.38 179 LEU A C 1
ATOM 1421 O O . LEU A 1 179 ? 8.952 3.205 0.171 1.00 88.38 179 LEU A O 1
ATOM 1425 N N . GLY A 1 180 ? 9.354 4.382 2.049 1.00 85.12 180 GLY A N 1
ATOM 1426 C CA . GLY A 1 180 ? 10.806 4.173 2.066 1.00 85.12 180 GLY A CA 1
ATOM 1427 C C . GLY A 1 180 ? 11.354 3.853 3.455 1.00 85.12 180 GLY A C 1
ATOM 1428 O O . GLY A 1 180 ? 10.654 3.979 4.460 1.00 85.12 180 GLY A O 1
ATOM 1429 N N . GLY A 1 181 ? 12.625 3.454 3.520 1.00 74.31 181 GLY A N 1
ATOM 1430 C CA . GLY A 1 181 ? 13.333 3.331 4.795 1.00 74.31 181 GLY A CA 1
ATOM 1431 C C . GLY A 1 181 ? 13.039 2.071 5.616 1.00 74.31 181 GLY A C 1
ATOM 1432 O O . GLY A 1 181 ? 13.191 2.110 6.828 1.00 74.31 181 GLY A O 1
ATOM 1433 N N . LEU A 1 182 ? 12.602 0.956 5.014 1.00 74.12 182 LEU A N 1
ATOM 1434 C CA . LEU A 1 182 ? 12.354 -0.271 5.794 1.00 74.12 182 LEU A CA 1
ATOM 1435 C C . LEU A 1 182 ? 13.623 -1.104 6.059 1.00 74.12 182 LEU A C 1
ATOM 1437 O O . LEU A 1 182 ? 13.696 -1.790 7.071 1.00 74.12 182 LEU A O 1
ATOM 1441 N N . ASN A 1 183 ? 14.628 -1.039 5.180 1.00 67.69 183 ASN A N 1
ATOM 1442 C CA . ASN A 1 183 ? 15.816 -1.905 5.244 1.00 67.69 183 ASN A CA 1
ATOM 1443 C C . ASN A 1 183 ? 16.692 -1.713 6.494 1.00 67.69 183 ASN A C 1
ATOM 1445 O O . ASN A 1 183 ? 17.421 -2.634 6.854 1.00 67.69 183 ASN A O 1
ATOM 1449 N N . ASP A 1 184 ? 16.627 -0.545 7.135 1.00 63.72 184 ASP A N 1
ATOM 1450 C CA . ASP A 1 184 ? 17.398 -0.248 8.350 1.00 63.72 184 ASP A CA 1
ATOM 1451 C C . ASP A 1 184 ? 16.660 -0.679 9.634 1.00 63.72 184 ASP A C 1
ATOM 1453 O O . ASP A 1 184 ? 17.212 -0.580 10.732 1.00 63.72 184 ASP A O 1
ATOM 1457 N N . ALA A 1 185 ? 15.414 -1.154 9.521 1.00 66.19 185 ALA A N 1
ATOM 1458 C CA . ALA A 1 185 ? 14.670 -1.700 10.648 1.00 66.19 185 ALA A CA 1
ATOM 1459 C C . ALA A 1 185 ? 15.162 -3.110 11.012 1.00 66.19 185 ALA A C 1
ATOM 1461 O O . ALA A 1 185 ? 15.639 -3.870 10.165 1.00 66.19 185 ALA A O 1
ATOM 1462 N N . ASP A 1 186 ? 14.992 -3.485 12.282 1.00 75.75 186 ASP A N 1
ATOM 1463 C CA . ASP A 1 186 ? 15.169 -4.872 12.715 1.00 75.75 186 ASP A CA 1
ATOM 1464 C C . ASP A 1 186 ? 14.303 -5.815 11.845 1.00 75.75 186 ASP A C 1
ATOM 1466 O O . ASP A 1 186 ? 13.144 -5.482 11.583 1.00 75.75 186 ASP A O 1
ATOM 1470 N N . PRO A 1 187 ? 14.810 -6.979 11.391 1.00 77.44 187 PRO A N 1
ATOM 1471 C CA . PRO A 1 187 ? 14.062 -7.865 10.501 1.00 77.44 187 PRO A CA 1
ATOM 1472 C C . PRO A 1 187 ? 12.685 -8.282 11.032 1.00 77.44 187 PRO A C 1
ATOM 1474 O O . PRO A 1 187 ? 11.751 -8.399 10.243 1.00 77.44 187 PRO A O 1
ATOM 1477 N N . LEU A 1 188 ? 12.533 -8.485 12.346 1.00 78.31 188 LEU A N 1
ATOM 1478 C CA . LEU A 1 188 ? 11.238 -8.817 12.941 1.00 78.31 188 LEU A CA 1
ATOM 1479 C C . LEU A 1 188 ? 10.285 -7.621 12.856 1.00 78.31 188 LEU A C 1
ATOM 1481 O O . LEU A 1 188 ? 9.131 -7.781 12.458 1.00 78.31 188 LEU A O 1
ATOM 1485 N N . LEU A 1 189 ? 10.782 -6.420 13.164 1.00 77.12 189 LEU A N 1
ATOM 1486 C CA . LEU A 1 189 ? 10.010 -5.183 13.045 1.00 77.12 189 LEU A CA 1
ATOM 1487 C C . LEU A 1 189 ? 9.613 -4.898 11.588 1.00 77.12 189 LEU A C 1
ATOM 1489 O O . LEU A 1 189 ? 8.485 -4.485 11.327 1.00 77.12 189 LEU A O 1
ATOM 1493 N N . ALA A 1 190 ? 10.505 -5.156 10.631 1.00 78.81 190 ALA A N 1
ATOM 1494 C CA . ALA A 1 190 ? 10.228 -4.992 9.209 1.00 78.81 190 ALA A CA 1
ATOM 1495 C C . ALA A 1 190 ? 9.068 -5.890 8.743 1.00 78.81 190 ALA A C 1
ATOM 1497 O O . ALA A 1 190 ? 8.164 -5.422 8.049 1.00 78.81 190 ALA A O 1
ATOM 1498 N N . GLU A 1 191 ? 9.046 -7.155 9.167 1.00 79.00 191 GLU A N 1
ATOM 1499 C CA . GLU A 1 191 ? 7.949 -8.084 8.865 1.00 79.00 191 GLU A CA 1
ATOM 1500 C C . GLU A 1 191 ? 6.631 -7.679 9.549 1.00 79.00 191 GLU A C 1
ATOM 1502 O O . GLU A 1 191 ? 5.553 -7.768 8.953 1.00 79.00 191 GLU A O 1
ATOM 1507 N N . GLN A 1 192 ? 6.696 -7.144 10.770 1.00 79.50 192 GLN A N 1
ATOM 1508 C CA . GLN A 1 192 ? 5.521 -6.617 11.471 1.00 79.50 192 GLN A CA 1
ATOM 1509 C C . GLN A 1 192 ? 4.952 -5.368 10.784 1.00 79.50 192 GLN A C 1
ATOM 1511 O O . GLN A 1 192 ? 3.734 -5.253 10.647 1.00 79.50 192 GLN A O 1
ATOM 1516 N N . ILE A 1 193 ? 5.812 -4.472 10.284 1.00 80.25 193 ILE A N 1
ATOM 1517 C CA . ILE A 1 193 ? 5.422 -3.304 9.477 1.00 80.25 193 ILE A CA 1
ATOM 1518 C C . ILE A 1 193 ? 4.734 -3.741 8.185 1.00 80.25 193 ILE A C 1
ATOM 1520 O O . ILE A 1 193 ? 3.638 -3.260 7.891 1.00 80.25 193 ILE A O 1
ATOM 1524 N N . LYS A 1 194 ? 5.324 -4.683 7.442 1.00 81.06 194 LYS A N 1
ATOM 1525 C CA . LYS A 1 194 ? 4.714 -5.238 6.224 1.00 81.06 194 LYS A CA 1
ATOM 1526 C C . LYS A 1 194 ? 3.342 -5.843 6.509 1.00 81.06 194 LYS A C 1
ATOM 1528 O O . LYS A 1 194 ? 2.378 -5.541 5.805 1.00 81.06 194 LYS A O 1
ATOM 1533 N N . THR A 1 195 ? 3.236 -6.639 7.574 1.00 79.25 195 THR A N 1
ATOM 1534 C CA . THR A 1 195 ? 1.970 -7.269 7.972 1.00 79.25 195 THR A CA 1
ATOM 1535 C C . THR A 1 195 ? 0.924 -6.222 8.342 1.00 79.25 195 THR A C 1
ATOM 1537 O O . THR A 1 195 ? -0.214 -6.299 7.886 1.00 79.25 195 THR A O 1
ATOM 1540 N N . PHE A 1 196 ? 1.311 -5.193 9.100 1.00 79.88 196 PHE A N 1
ATOM 1541 C CA . PHE A 1 196 ? 0.419 -4.100 9.476 1.00 79.88 196 PHE A CA 1
ATOM 1542 C C . PHE A 1 196 ? -0.088 -3.327 8.250 1.00 79.88 196 PHE A C 1
ATOM 1544 O O . PHE A 1 196 ? -1.286 -3.073 8.127 1.00 79.88 196 PHE A O 1
ATOM 1551 N N . ILE A 1 197 ? 0.798 -2.995 7.306 1.00 80.00 197 ILE A N 1
ATOM 1552 C CA . ILE A 1 197 ? 0.412 -2.351 6.045 1.00 80.00 197 ILE A CA 1
ATOM 1553 C C . ILE A 1 197 ? -0.566 -3.245 5.272 1.00 80.00 197 ILE A C 1
ATOM 1555 O O . ILE A 1 197 ? -1.598 -2.767 4.795 1.00 80.00 197 ILE A O 1
ATOM 1559 N N . ASN A 1 198 ? -0.297 -4.548 5.187 1.00 76.94 198 ASN A N 1
ATOM 1560 C CA . ASN A 1 198 ? -1.167 -5.479 4.474 1.00 76.94 198 ASN A CA 1
ATOM 1561 C C . ASN A 1 198 ? -2.566 -5.569 5.116 1.00 76.94 198 ASN A C 1
ATOM 1563 O O . ASN A 1 198 ? -3.588 -5.460 4.438 1.00 76.94 198 ASN A O 1
ATOM 1567 N N . ASP A 1 199 ? -2.626 -5.722 6.436 1.00 77.00 199 ASP A N 1
ATOM 1568 C CA . ASP A 1 199 ? -3.882 -5.938 7.151 1.00 77.00 199 ASP A CA 1
ATOM 1569 C C . ASP A 1 199 ? -4.752 -4.683 7.233 1.00 77.00 199 ASP A C 1
ATOM 1571 O O . ASP A 1 199 ? -5.975 -4.780 7.123 1.00 77.00 199 ASP A O 1
ATOM 1575 N N . TYR A 1 200 ? -4.132 -3.510 7.381 1.00 76.88 200 TYR A N 1
ATOM 1576 C CA . TYR A 1 200 ? -4.846 -2.281 7.734 1.00 76.88 200 TYR A CA 1
ATOM 1577 C C . TYR A 1 200 ? -4.836 -1.192 6.671 1.00 76.88 200 TYR A C 1
ATOM 1579 O O . TYR A 1 200 ? -5.635 -0.264 6.761 1.00 76.88 200 TYR A O 1
ATOM 1587 N N . LEU A 1 201 ? -3.973 -1.284 5.661 1.00 75.50 201 LEU A N 1
ATOM 1588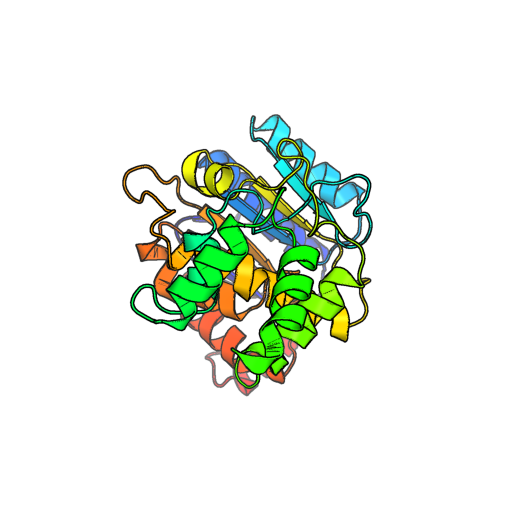 C CA . LEU A 1 201 ? -4.005 -0.365 4.520 1.00 75.50 201 LEU A CA 1
ATOM 1589 C C . LEU A 1 201 ? -4.454 -1.081 3.260 1.00 75.50 201 LEU A C 1
ATOM 1591 O O . LEU A 1 201 ? -5.279 -0.550 2.534 1.00 75.50 201 LEU A O 1
ATOM 1595 N N . ILE A 1 202 ? -3.961 -2.291 3.014 1.00 70.19 202 ILE A N 1
ATOM 1596 C CA . ILE A 1 202 ? -4.209 -2.999 1.761 1.00 70.19 202 ILE A CA 1
ATOM 1597 C C . ILE A 1 202 ? -5.545 -3.743 1.753 1.00 70.19 202 ILE A C 1
ATOM 1599 O O . ILE A 1 202 ? -6.381 -3.479 0.892 1.00 70.19 202 ILE A O 1
ATOM 1603 N N . LYS A 1 203 ? -5.775 -4.678 2.686 1.00 71.56 203 LYS A N 1
ATOM 1604 C CA . LYS A 1 203 ? -7.041 -5.432 2.752 1.00 71.56 203 LYS A CA 1
ATOM 1605 C C . LYS A 1 203 ? -8.277 -4.517 2.767 1.00 71.56 203 LYS A C 1
ATOM 1607 O O . LYS A 1 203 ? -9.224 -4.823 2.040 1.00 71.56 203 LYS A O 1
ATOM 1612 N N . PRO A 1 204 ? -8.291 -3.387 3.501 1.00 70.50 204 PRO A N 1
ATOM 1613 C CA . PRO A 1 204 ? -9.479 -2.536 3.581 1.00 70.50 204 PRO A CA 1
ATOM 1614 C C . PRO A 1 204 ? -9.837 -1.844 2.264 1.00 70.50 204 PRO A C 1
ATOM 1616 O O . PRO A 1 204 ? -11.022 -1.620 2.013 1.00 70.50 204 PRO A O 1
ATOM 1619 N N . LEU A 1 205 ? -8.854 -1.586 1.386 1.00 66.38 205 LEU A N 1
ATOM 1620 C CA . LEU A 1 205 ? -9.110 -1.063 0.035 1.00 66.38 205 LEU A CA 1
ATOM 1621 C C . LEU A 1 205 ? -10.031 -1.985 -0.773 1.00 66.38 205 LEU A C 1
ATOM 1623 O O . LEU A 1 205 ? -10.775 -1.509 -1.627 1.00 66.38 205 LEU A O 1
ATOM 1627 N N . PHE A 1 206 ? -10.011 -3.287 -0.479 1.00 62.69 206 PHE A N 1
ATOM 1628 C CA . PHE A 1 206 ? -10.796 -4.301 -1.179 1.00 62.69 206 PHE A CA 1
ATOM 1629 C C . PHE A 1 206 ? -12.098 -4.686 -0.466 1.00 62.69 206 PHE A C 1
ATOM 1631 O O . PHE A 1 206 ? -12.970 -5.281 -1.092 1.00 62.69 206 PHE A O 1
ATOM 1638 N N . LEU A 1 207 ? -12.247 -4.362 0.823 1.00 59.56 207 LEU A N 1
ATOM 1639 C CA . LEU A 1 207 ? -13.408 -4.761 1.630 1.00 59.56 207 LEU A CA 1
ATOM 1640 C C . LEU A 1 207 ? -14.520 -3.701 1.669 1.00 59.56 207 LEU A C 1
ATOM 1642 O O . LEU A 1 207 ? -15.694 -4.056 1.729 1.00 59.56 207 LEU A O 1
ATOM 1646 N N . ASN A 1 208 ? -14.180 -2.410 1.610 1.00 53.25 208 ASN A N 1
ATOM 1647 C CA . ASN A 1 208 ? -15.113 -1.343 2.002 1.00 53.25 208 ASN A CA 1
ATOM 1648 C C . ASN A 1 208 ? -15.787 -0.587 0.841 1.00 53.25 208 ASN A C 1
ATOM 1650 O O . ASN A 1 208 ? -16.322 0.497 1.066 1.00 53.25 208 ASN A O 1
ATOM 1654 N N . ASN A 1 209 ? -15.752 -1.084 -0.406 1.00 50.69 209 ASN A N 1
ATOM 1655 C CA . ASN A 1 209 ? -16.226 -0.341 -1.595 1.00 50.69 209 ASN A CA 1
ATOM 1656 C C . ASN A 1 209 ? -15.667 1.104 -1.687 1.00 50.69 209 ASN A C 1
ATOM 1658 O O . ASN A 1 209 ? -16.253 1.966 -2.340 1.00 50.69 209 ASN A O 1
ATOM 1662 N N . GLN A 1 210 ? -14.536 1.391 -1.025 1.00 49.25 210 GLN A N 1
ATOM 1663 C CA . GLN A 1 210 ? -13.922 2.726 -1.004 1.00 49.25 210 GLN A CA 1
ATOM 1664 C C . GLN A 1 210 ? -13.358 3.119 -2.375 1.00 49.25 210 GLN A C 1
ATOM 1666 O O . GLN A 1 210 ? -13.173 4.304 -2.661 1.00 49.25 210 GLN A O 1
ATOM 1671 N N . ILE A 1 211 ? -13.134 2.133 -3.244 1.00 53.47 211 ILE A N 1
ATOM 1672 C CA . ILE A 1 211 ? -12.855 2.349 -4.656 1.00 53.47 211 ILE A CA 1
ATOM 1673 C C . ILE A 1 211 ? -14.194 2.575 -5.359 1.00 53.47 211 ILE A C 1
ATOM 1675 O O . ILE A 1 211 ? -14.935 1.640 -5.659 1.00 53.47 211 ILE A O 1
ATOM 1679 N N . ASN A 1 212 ? -14.513 3.837 -5.634 1.00 53.75 212 ASN A N 1
ATOM 1680 C CA . ASN A 1 212 ? -15.605 4.158 -6.541 1.00 53.75 212 ASN A CA 1
ATOM 1681 C C . ASN A 1 212 ? -15.141 3.854 -7.973 1.00 53.75 212 ASN A C 1
ATOM 1683 O O . ASN A 1 212 ? -14.578 4.726 -8.631 1.00 53.75 212 ASN A O 1
ATOM 1687 N N . PHE A 1 213 ? -15.338 2.619 -8.440 1.00 55.19 213 PHE A N 1
ATOM 1688 C CA . PHE A 1 213 ? -14.811 2.130 -9.724 1.00 55.19 213 PHE A CA 1
ATOM 1689 C C . PHE A 1 213 ? -15.230 2.969 -10.940 1.00 55.19 213 PHE A C 1
ATOM 1691 O O . PHE A 1 213 ? -14.500 3.025 -11.926 1.00 55.19 213 PHE A O 1
ATOM 1698 N N . GLU A 1 214 ? -16.370 3.663 -10.868 1.00 51.59 214 GLU A N 1
ATOM 1699 C CA . GLU A 1 214 ? -16.845 4.560 -11.931 1.00 51.59 214 GLU A CA 1
ATOM 1700 C C . GLU A 1 214 ? -16.074 5.889 -11.993 1.00 51.59 214 GLU A C 1
ATOM 1702 O O . GLU A 1 214 ? -16.123 6.591 -13.001 1.00 51.59 214 GLU A O 1
ATOM 1707 N N . ARG A 1 215 ? -15.371 6.258 -10.914 1.00 53.56 215 ARG A N 1
ATOM 1708 C CA . ARG A 1 215 ? -14.629 7.524 -10.773 1.00 53.56 215 ARG A CA 1
ATOM 1709 C C . ARG A 1 215 ? -13.149 7.339 -10.434 1.00 53.56 215 ARG A C 1
ATOM 1711 O O . ARG A 1 215 ? -12.431 8.331 -10.355 1.00 53.56 215 ARG A O 1
ATOM 1718 N N . SER A 1 216 ? -12.701 6.106 -10.206 1.00 60.50 216 SER A N 1
ATOM 1719 C CA . SER A 1 216 ? -11.333 5.806 -9.795 1.00 60.50 216 SER A CA 1
ATOM 1720 C C . SER A 1 216 ? -10.373 6.015 -10.956 1.00 60.50 216 SER A C 1
ATOM 1722 O O . SER A 1 216 ? -10.549 5.435 -12.033 1.00 60.50 216 SER A O 1
ATOM 1724 N N . THR A 1 217 ? -9.317 6.780 -10.716 1.00 69.25 217 THR A N 1
ATOM 1725 C CA . THR A 1 217 ? -8.169 6.796 -11.609 1.00 69.25 217 THR A CA 1
ATOM 1726 C C . THR A 1 217 ? -7.460 5.448 -11.505 1.00 69.25 217 THR A C 1
ATOM 1728 O O . THR A 1 217 ? -7.375 4.857 -10.427 1.00 69.25 217 THR A O 1
ATOM 1731 N N . ARG A 1 218 ? -6.936 4.935 -12.622 1.00 85.31 218 ARG A N 1
ATOM 1732 C CA . ARG A 1 218 ? -6.112 3.724 -12.573 1.00 85.31 218 ARG A CA 1
ATOM 1733 C C . ARG A 1 218 ? -4.911 3.966 -11.654 1.00 85.31 218 ARG A C 1
ATOM 1735 O O . ARG A 1 218 ? -4.317 5.042 -11.674 1.00 85.31 218 ARG A O 1
ATOM 1742 N N . THR A 1 219 ? -4.589 2.978 -10.828 1.00 88.44 219 THR A N 1
ATOM 1743 C CA . THR A 1 219 ? -3.474 3.023 -9.882 1.00 88.44 219 THR A CA 1
ATOM 1744 C C . THR A 1 219 ? -2.353 2.109 -10.361 1.00 88.44 219 THR A C 1
ATOM 1746 O O . THR A 1 219 ? -2.596 0.984 -10.795 1.00 88.44 219 THR A O 1
ATOM 1749 N N . TYR A 1 220 ? -1.118 2.585 -10.269 1.00 91.94 220 TYR A N 1
ATOM 1750 C CA . TYR A 1 220 ? 0.077 1.843 -10.626 1.00 91.94 220 TYR A CA 1
ATOM 1751 C C . TYR A 1 220 ? 0.970 1.662 -9.396 1.00 91.94 220 TYR A C 1
ATOM 1753 O O . TYR A 1 220 ? 1.408 2.630 -8.773 1.00 91.94 220 TYR A O 1
ATOM 1761 N N . THR A 1 221 ? 1.213 0.408 -9.023 1.00 91.75 221 THR A N 1
ATOM 1762 C CA . THR A 1 221 ? 2.072 0.050 -7.888 1.00 91.75 221 THR A CA 1
ATOM 1763 C C . THR A 1 221 ? 3.475 -0.255 -8.395 1.00 91.75 221 THR A C 1
ATOM 1765 O O . THR A 1 221 ? 3.634 -1.079 -9.286 1.00 91.75 221 THR A O 1
ATOM 1768 N N . ILE A 1 222 ? 4.498 0.377 -7.833 1.00 92.12 222 ILE A N 1
ATOM 1769 C CA . ILE A 1 222 ? 5.907 0.121 -8.141 1.00 92.12 222 ILE A CA 1
ATOM 1770 C C . ILE A 1 222 ? 6.565 -0.337 -6.844 1.00 92.12 222 ILE A C 1
ATOM 1772 O O . ILE A 1 222 ? 6.593 0.413 -5.871 1.00 92.12 222 ILE A O 1
ATOM 1776 N N . THR A 1 223 ? 7.041 -1.576 -6.797 1.00 90.56 223 THR A N 1
ATOM 1777 C CA . THR A 1 223 ? 7.527 -2.198 -5.558 1.00 90.56 223 THR A CA 1
ATOM 1778 C C . THR A 1 223 ? 8.637 -3.210 -5.835 1.00 90.56 223 THR A C 1
ATOM 1780 O O . THR A 1 223 ? 8.784 -3.699 -6.955 1.00 90.56 223 THR A O 1
ATOM 1783 N N . SER A 1 224 ? 9.439 -3.513 -4.815 1.00 85.31 224 SER A N 1
ATOM 1784 C CA . SER A 1 224 ? 10.514 -4.504 -4.876 1.00 85.31 224 SER A CA 1
ATOM 1785 C C . SER A 1 224 ? 10.453 -5.499 -3.715 1.00 85.31 224 SER A C 1
ATOM 1787 O O . SER A 1 224 ? 9.808 -5.231 -2.697 1.00 85.31 224 SER A O 1
ATOM 1789 N N . SER A 1 225 ? 11.150 -6.636 -3.838 1.00 78.12 225 SER A N 1
ATOM 1790 C CA . SER A 1 225 ? 11.174 -7.692 -2.804 1.00 78.12 225 SER A CA 1
ATOM 1791 C C . SER A 1 225 ? 11.756 -7.256 -1.450 1.00 78.12 225 SER A C 1
ATOM 1793 O O . SER A 1 225 ? 11.482 -7.868 -0.421 1.00 78.12 225 SER A O 1
ATOM 1795 N N . GLU A 1 226 ? 12.505 -6.154 -1.412 1.00 78.12 226 GLU A N 1
ATOM 1796 C CA . GLU A 1 226 ? 13.037 -5.565 -0.175 1.00 78.12 226 GLU A CA 1
ATOM 1797 C C . GLU A 1 226 ? 12.176 -4.414 0.382 1.00 78.12 226 GLU A C 1
ATOM 1799 O O . GLU A 1 226 ? 12.530 -3.797 1.384 1.00 78.12 226 GLU A O 1
ATOM 1804 N N . SER A 1 227 ? 11.085 -4.051 -0.291 1.00 80.81 227 SER A N 1
ATOM 1805 C CA . SER A 1 227 ? 10.298 -2.869 0.066 1.00 80.81 227 SER A CA 1
ATOM 1806 C C . SER A 1 227 ? 9.354 -3.106 1.255 1.00 80.81 227 SER A C 1
ATOM 1808 O O . SER A 1 227 ? 9.251 -4.209 1.794 1.00 80.81 227 SER A O 1
ATOM 1810 N N . ALA A 1 228 ? 8.648 -2.052 1.676 1.00 75.88 228 ALA A N 1
ATOM 1811 C CA . ALA A 1 228 ? 7.682 -2.124 2.775 1.00 75.88 228 ALA A CA 1
ATOM 1812 C C . ALA A 1 228 ? 6.342 -2.764 2.402 1.00 75.88 228 ALA A C 1
ATOM 1814 O O . ALA A 1 228 ? 5.484 -2.962 3.262 1.00 75.88 228 ALA A O 1
ATOM 1815 N N . ILE A 1 229 ? 6.165 -3.080 1.124 1.00 80.88 229 ILE A N 1
ATOM 1816 C CA . ILE A 1 229 ? 5.001 -3.784 0.622 1.00 80.88 229 ILE A CA 1
ATOM 1817 C C . ILE A 1 229 ? 5.283 -5.283 0.611 1.00 80.88 229 ILE A C 1
ATOM 1819 O O . ILE A 1 229 ? 6.265 -5.750 0.038 1.00 80.88 229 ILE A O 1
ATOM 1823 N N . ASP A 1 230 ? 4.377 -6.028 1.234 1.00 77.19 230 ASP A N 1
ATOM 1824 C CA . ASP A 1 230 ? 4.417 -7.482 1.264 1.00 77.19 230 ASP A CA 1
ATOM 1825 C C . ASP A 1 230 ? 4.164 -8.094 -0.137 1.00 77.19 230 ASP A C 1
ATOM 1827 O O . ASP A 1 230 ? 3.251 -7.645 -0.842 1.00 77.19 230 ASP A O 1
ATOM 1831 N N . PRO A 1 231 ? 4.907 -9.141 -0.551 1.00 77.38 231 PRO A N 1
ATOM 1832 C CA . PRO A 1 231 ? 4.703 -9.806 -1.840 1.00 77.38 231 PRO A CA 1
ATOM 1833 C C . PRO A 1 231 ? 3.275 -10.325 -2.077 1.00 77.38 231 PRO A C 1
ATOM 1835 O O . PRO A 1 231 ? 2.817 -10.318 -3.219 1.00 77.38 231 PRO A O 1
ATOM 1838 N N . THR A 1 232 ? 2.529 -10.709 -1.035 1.00 77.62 232 THR A N 1
ATOM 1839 C CA . THR A 1 232 ? 1.132 -11.167 -1.171 1.00 77.62 232 THR A CA 1
ATOM 1840 C C . THR A 1 232 ? 0.181 -10.048 -1.601 1.00 77.62 232 THR A C 1
ATOM 1842 O O . THR A 1 232 ? -0.859 -10.313 -2.208 1.00 77.62 232 THR A O 1
ATOM 1845 N N . PHE A 1 233 ? 0.511 -8.778 -1.333 1.00 79.88 233 PHE A N 1
ATOM 1846 C CA . PHE A 1 233 ? -0.238 -7.665 -1.918 1.00 79.88 233 PHE A CA 1
ATOM 1847 C C . PHE A 1 233 ? 0.016 -7.574 -3.418 1.00 79.88 233 PHE A C 1
ATOM 1849 O O . PHE A 1 233 ? -0.937 -7.507 -4.196 1.00 79.88 233 PHE A O 1
ATOM 1856 N N . THR A 1 234 ? 1.284 -7.604 -3.827 1.00 84.81 234 THR A N 1
ATOM 1857 C CA . THR A 1 234 ? 1.661 -7.549 -5.243 1.00 84.81 234 THR A CA 1
ATOM 1858 C C . THR A 1 234 ? 1.046 -8.709 -6.016 1.00 84.81 234 THR A C 1
ATOM 1860 O O . THR A 1 234 ? 0.524 -8.501 -7.107 1.00 84.81 234 THR A O 1
ATOM 1863 N N . GLU A 1 235 ? 1.015 -9.906 -5.428 1.00 85.06 235 GLU A N 1
ATOM 1864 C CA . GLU A 1 235 ? 0.311 -11.066 -5.974 1.00 85.06 235 GLU A CA 1
ATOM 1865 C C . GLU A 1 235 ? -1.151 -10.733 -6.301 1.00 85.06 235 GLU A C 1
ATOM 1867 O O . GLU A 1 235 ? -1.594 -10.931 -7.432 1.00 85.06 235 GLU A O 1
ATOM 1872 N N . LYS A 1 236 ? -1.893 -10.160 -5.345 1.00 81.50 236 LYS A N 1
ATOM 1873 C CA . LYS A 1 236 ? -3.303 -9.787 -5.537 1.00 81.50 236 LYS A CA 1
ATOM 1874 C C . LYS A 1 236 ? -3.479 -8.693 -6.583 1.00 81.50 236 LYS A C 1
ATOM 1876 O O . LYS A 1 236 ? -4.394 -8.790 -7.400 1.00 81.50 236 LYS A O 1
ATOM 1881 N N . VAL A 1 237 ? -2.609 -7.679 -6.589 1.00 83.81 237 VAL A N 1
ATOM 1882 C CA . VAL A 1 237 ? -2.600 -6.644 -7.637 1.00 83.81 237 VAL A CA 1
ATOM 1883 C C . VAL A 1 237 ? -2.394 -7.295 -9.002 1.00 83.81 237 VAL A C 1
ATOM 1885 O O . VAL A 1 237 ? -3.075 -6.949 -9.963 1.00 83.81 237 VAL A O 1
ATOM 1888 N N . PHE A 1 238 ? -1.500 -8.274 -9.105 1.00 88.06 238 PHE A N 1
ATOM 1889 C CA . PHE A 1 238 ? -1.162 -8.866 -10.391 1.00 88.06 238 PHE A CA 1
ATOM 1890 C C . PHE A 1 238 ? -2.227 -9.860 -10.869 1.00 88.06 238 PHE A C 1
ATOM 1892 O O . PHE A 1 238 ? -2.530 -9.887 -12.061 1.00 88.06 238 PHE A O 1
ATOM 1899 N N . ALA A 1 239 ? -2.831 -10.625 -9.958 1.00 83.06 239 ALA A N 1
ATOM 1900 C CA . ALA A 1 239 ? -3.869 -11.605 -10.266 1.00 83.06 239 ALA A CA 1
ATOM 1901 C C . ALA A 1 239 ? -5.250 -10.970 -10.514 1.00 83.06 239 ALA A C 1
ATOM 1903 O O . ALA A 1 239 ? -5.957 -11.367 -11.438 1.00 83.06 239 ALA A O 1
ATOM 1904 N N . TYR A 1 240 ? -5.636 -9.971 -9.712 1.00 79.62 240 TYR A N 1
ATOM 1905 C CA . TYR A 1 240 ? -7.003 -9.428 -9.692 1.00 79.62 240 TYR A CA 1
ATOM 1906 C C . TYR A 1 240 ? -7.079 -7.923 -9.964 1.00 79.62 240 TYR A C 1
ATOM 1908 O O . TYR A 1 240 ? -8.170 -7.386 -10.156 1.00 79.62 240 TYR A O 1
ATOM 1916 N N . GLY A 1 241 ? -5.945 -7.219 -10.019 1.00 76.50 241 GLY A N 1
ATOM 1917 C CA . GLY A 1 241 ? -5.919 -5.760 -10.116 1.00 76.50 241 GLY A CA 1
ATOM 1918 C C . GLY A 1 241 ? -6.567 -5.199 -11.380 1.00 76.50 241 GLY A C 1
ATOM 1919 O O . GLY A 1 241 ? -7.062 -4.077 -11.353 1.00 76.50 241 GLY A O 1
ATOM 1920 N N . SER A 1 242 ? -6.680 -5.970 -12.467 1.00 76.81 242 SER A N 1
ATOM 1921 C CA . SER A 1 242 ? -7.422 -5.539 -13.664 1.00 76.81 242 SER A CA 1
ATOM 1922 C C . SER A 1 242 ? -8.885 -5.196 -13.364 1.00 76.81 242 SER A C 1
ATOM 1924 O O . SER A 1 242 ? -9.387 -4.204 -13.886 1.00 76.81 242 SER A O 1
ATOM 1926 N N . GLN A 1 243 ? -9.537 -5.945 -12.467 1.00 73.62 243 GLN A N 1
ATOM 1927 C CA . GLN A 1 243 ? -10.907 -5.680 -12.010 1.00 73.62 243 GLN A CA 1
ATOM 1928 C C . GLN A 1 243 ? -10.995 -4.420 -11.144 1.00 73.62 243 GLN A C 1
ATOM 1930 O O . GLN A 1 243 ? -12.070 -3.855 -10.968 1.00 73.62 243 GLN A O 1
ATOM 1935 N N . LEU A 1 244 ? -9.855 -3.980 -10.613 1.00 71.00 244 LEU A N 1
ATOM 1936 C CA . LEU A 1 244 ? -9.748 -2.912 -9.633 1.00 71.00 244 LEU A CA 1
ATOM 1937 C C . LEU A 1 244 ? -9.076 -1.658 -10.202 1.00 71.00 244 LEU A C 1
ATOM 1939 O O . LEU A 1 244 ? -8.756 -0.743 -9.452 1.00 71.00 244 LEU A O 1
ATOM 1943 N N . ASN A 1 245 ? -8.848 -1.612 -11.522 1.00 79.31 245 ASN A N 1
ATOM 1944 C CA . ASN A 1 245 ? -8.040 -0.584 -12.182 1.00 79.31 245 ASN A CA 1
ATOM 1945 C C . ASN A 1 245 ? -6.659 -0.406 -11.519 1.00 79.31 245 ASN A C 1
ATOM 1947 O O . ASN A 1 245 ? -6.153 0.707 -11.404 1.00 79.31 245 ASN A O 1
ATOM 1951 N N . MET A 1 246 ? -6.049 -1.508 -11.087 1.00 86.12 246 MET A N 1
ATOM 1952 C CA . MET A 1 246 ? -4.725 -1.557 -10.480 1.00 86.12 246 MET A CA 1
ATOM 1953 C C . MET A 1 246 ? -3.787 -2.434 -11.302 1.00 86.12 246 MET A C 1
ATOM 1955 O O . MET A 1 246 ? -4.100 -3.578 -11.630 1.00 86.12 246 MET A O 1
ATOM 1959 N N . GLN A 1 247 ? -2.614 -1.905 -11.616 1.00 90.75 247 GLN A N 1
ATOM 1960 C CA . GLN A 1 247 ? -1.524 -2.648 -12.240 1.00 90.75 247 GLN A CA 1
ATOM 1961 C C . GLN A 1 247 ? -0.231 -2.352 -11.492 1.00 90.75 247 GLN A C 1
ATOM 1963 O O . GLN A 1 247 ? -0.196 -1.486 -10.611 1.00 90.75 247 GLN A O 1
ATOM 1968 N N . GLY A 1 248 ? 0.845 -3.056 -11.823 1.00 92.44 248 GLY A N 1
ATOM 1969 C CA . GLY A 1 248 ? 2.115 -2.707 -11.218 1.00 92.44 248 GLY A CA 1
ATOM 1970 C C . GLY A 1 248 ? 3.362 -3.255 -11.874 1.00 92.44 248 GLY A C 1
ATOM 1971 O O . GLY A 1 248 ? 3.336 -4.026 -12.834 1.00 92.44 248 GLY A O 1
ATOM 1972 N N . LEU A 1 249 ? 4.467 -2.822 -11.285 1.00 92.50 249 LEU A N 1
ATOM 1973 C CA . LEU A 1 249 ? 5.815 -3.276 -11.529 1.00 92.50 249 LEU A CA 1
ATOM 1974 C C . LEU A 1 249 ? 6.364 -3.899 -10.246 1.00 92.50 249 LEU A C 1
ATOM 1976 O O . LEU A 1 249 ? 6.302 -3.280 -9.183 1.00 92.50 249 LEU A O 1
ATOM 1980 N N . TYR A 1 250 ? 6.923 -5.099 -10.373 1.00 91.12 250 TYR A N 1
ATOM 1981 C CA . TYR A 1 250 ? 7.627 -5.782 -9.295 1.00 91.12 250 TYR A CA 1
ATOM 1982 C C . TYR A 1 250 ? 9.086 -6.022 -9.671 1.00 91.12 250 TYR A C 1
ATOM 1984 O O . TYR A 1 250 ? 9.353 -6.658 -10.692 1.00 91.12 250 TYR A O 1
ATOM 1992 N N . THR A 1 251 ? 10.011 -5.545 -8.839 1.00 87.81 251 THR A N 1
ATOM 1993 C CA . THR A 1 251 ? 11.455 -5.772 -8.990 1.00 87.81 251 THR A CA 1
ATOM 1994 C C . THR A 1 251 ? 11.950 -6.792 -7.963 1.00 87.81 251 THR A C 1
ATOM 1996 O O . THR A 1 251 ? 11.986 -6.512 -6.764 1.00 87.81 251 THR A O 1
ATOM 1999 N N . GLU A 1 252 ? 12.389 -7.965 -8.416 1.00 84.00 252 GLU A N 1
ATOM 2000 C CA . GLU A 1 252 ? 12.943 -9.002 -7.539 1.00 84.00 252 GLU A CA 1
ATOM 2001 C C . GLU A 1 252 ? 14.446 -8.792 -7.292 1.00 84.00 252 GLU A C 1
ATOM 2003 O O . GLU A 1 252 ? 15.267 -9.118 -8.145 1.00 84.00 252 GLU A O 1
ATOM 2008 N N . ARG A 1 253 ? 14.819 -8.251 -6.124 1.00 76.06 253 ARG A N 1
ATOM 2009 C CA . ARG A 1 253 ? 16.211 -7.926 -5.747 1.00 76.06 253 ARG A CA 1
ATOM 2010 C C . ARG A 1 253 ? 16.904 -9.000 -4.902 1.00 76.06 253 ARG A C 1
ATOM 2012 O O . ARG A 1 253 ? 18.130 -9.128 -4.946 1.00 76.06 253 ARG A O 1
ATOM 2019 N N . ARG A 1 254 ? 16.152 -9.765 -4.110 1.00 67.81 254 ARG A N 1
ATOM 2020 C CA . ARG A 1 254 ? 16.654 -10.810 -3.210 1.00 67.81 254 ARG A CA 1
ATOM 2021 C C . ARG A 1 254 ? 15.680 -11.962 -3.113 1.00 67.81 254 ARG A C 1
ATOM 2023 O O . ARG A 1 254 ? 14.663 -11.890 -2.437 1.00 67.81 254 ARG A O 1
ATOM 2030 N N . THR A 1 255 ? 16.103 -13.098 -3.637 1.00 60.81 255 THR A N 1
ATOM 2031 C CA . THR A 1 255 ? 15.279 -14.286 -3.566 1.00 60.81 255 THR A CA 1
ATOM 2032 C C . THR A 1 255 ? 15.451 -15.009 -2.231 1.00 60.81 255 THR A C 1
ATOM 2034 O O . THR A 1 255 ? 16.440 -15.716 -2.018 1.00 60.81 255 THR A O 1
ATOM 2037 N N . LYS A 1 256 ? 14.484 -14.873 -1.320 1.00 66.06 256 LYS A N 1
ATOM 2038 C CA . LYS A 1 256 ? 14.391 -15.751 -0.145 1.00 66.06 256 LYS A CA 1
ATOM 2039 C C . LYS A 1 256 ? 13.552 -16.975 -0.478 1.00 66.06 256 LYS A C 1
ATOM 2041 O O . LYS A 1 256 ? 12.458 -16.849 -1.012 1.00 66.06 256 LYS A O 1
ATOM 2046 N N . ARG A 1 257 ? 14.023 -18.165 -0.092 1.00 65.38 257 ARG A N 1
ATOM 2047 C CA . ARG A 1 257 ? 13.323 -19.440 -0.347 1.00 65.38 257 ARG A CA 1
ATOM 2048 C C . ARG A 1 257 ? 11.892 -19.478 0.195 1.00 65.38 257 ARG A C 1
ATOM 2050 O O . ARG A 1 257 ? 11.034 -20.115 -0.401 1.00 65.38 257 ARG A O 1
ATOM 2057 N N . SER A 1 258 ? 11.637 -18.781 1.300 1.00 66.19 258 SER A N 1
ATOM 2058 C CA . SER A 1 258 ? 10.309 -18.657 1.908 1.00 66.19 258 SER A CA 1
ATOM 2059 C C . SER A 1 258 ? 9.304 -17.869 1.061 1.00 66.19 258 SER A C 1
ATOM 2061 O O . SER A 1 258 ? 8.111 -18.009 1.281 1.00 66.19 258 SER A O 1
ATOM 2063 N N . GLU A 1 259 ? 9.761 -17.054 0.109 1.00 72.81 259 GLU A N 1
ATOM 2064 C CA . GLU A 1 259 ? 8.923 -16.148 -0.692 1.00 72.81 259 GLU A CA 1
ATOM 2065 C C . GLU A 1 259 ? 8.703 -16.675 -2.127 1.00 72.81 259 GLU 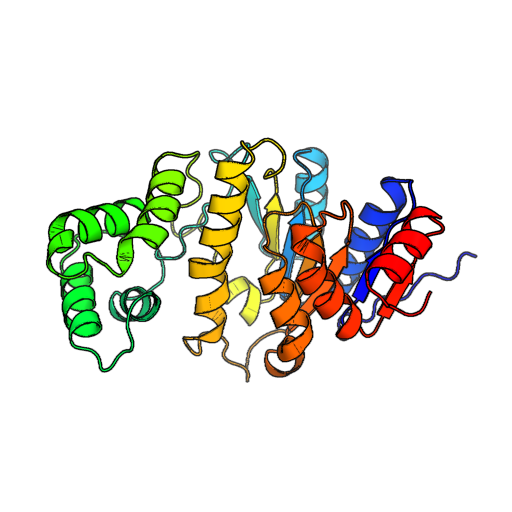A C 1
ATOM 2067 O O . GLU A 1 259 ? 8.036 -16.029 -2.934 1.00 72.81 259 GLU A O 1
ATOM 2072 N N . TYR A 1 260 ? 9.234 -17.861 -2.464 1.00 76.00 260 TYR A N 1
ATOM 2073 C CA . TYR A 1 260 ? 9.218 -18.403 -3.834 1.00 76.00 260 TYR A CA 1
ATOM 2074 C C . TYR A 1 260 ? 7.805 -18.591 -4.384 1.00 76.00 260 TYR A C 1
ATOM 2076 O O . TYR A 1 260 ? 7.578 -18.334 -5.561 1.00 76.00 260 TYR A O 1
ATOM 2084 N N . GLU A 1 261 ? 6.852 -19.003 -3.549 1.00 80.00 261 GLU A N 1
ATOM 2085 C CA . GLU A 1 261 ? 5.466 -19.189 -3.983 1.00 80.00 261 GLU A CA 1
ATOM 2086 C C . GLU A 1 261 ? 4.840 -17.862 -4.436 1.00 80.00 261 GLU A C 1
ATOM 2088 O O . GLU A 1 261 ? 4.336 -17.764 -5.555 1.00 80.00 261 GLU A O 1
ATOM 2093 N N . SER A 1 262 ? 4.967 -16.804 -3.632 1.00 81.81 262 SER A N 1
ATOM 2094 C CA . SER A 1 262 ? 4.474 -15.472 -3.994 1.00 81.81 262 SER A CA 1
ATOM 2095 C C . SER A 1 262 ? 5.184 -14.917 -5.227 1.00 81.81 262 SER A C 1
ATOM 2097 O O . SER A 1 262 ? 4.528 -14.421 -6.140 1.00 81.81 262 SER A O 1
ATOM 2099 N N . ILE A 1 263 ? 6.511 -15.051 -5.314 1.00 83.62 263 ILE A N 1
ATOM 2100 C CA . ILE A 1 263 ? 7.274 -14.581 -6.479 1.00 83.62 263 ILE A CA 1
ATOM 2101 C C . ILE A 1 263 ? 6.848 -15.332 -7.748 1.00 83.62 263 ILE A C 1
ATOM 2103 O O . ILE A 1 263 ? 6.674 -14.712 -8.801 1.00 83.62 263 ILE A O 1
ATOM 2107 N N . HIS A 1 264 ? 6.623 -16.646 -7.659 1.00 82.62 264 HIS A N 1
ATOM 2108 C CA . HIS A 1 264 ? 6.115 -17.456 -8.763 1.00 82.62 264 HIS A CA 1
ATOM 2109 C C . HIS A 1 264 ? 4.748 -16.957 -9.239 1.00 82.62 264 HIS A C 1
ATOM 2111 O O . HIS A 1 264 ? 4.547 -16.777 -10.440 1.00 82.62 264 HIS A O 1
ATOM 2117 N N . LEU A 1 265 ? 3.824 -16.676 -8.317 1.00 85.69 265 LEU A N 1
ATOM 2118 C CA . LEU A 1 265 ? 2.495 -16.165 -8.654 1.00 85.69 265 LEU A CA 1
ATOM 2119 C 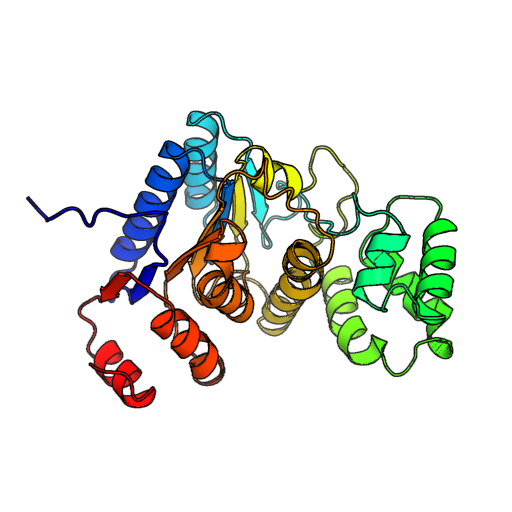C . LEU A 1 265 ? 2.551 -14.759 -9.269 1.00 85.69 265 LEU A C 1
ATOM 2121 O O . LEU A 1 265 ? 1.870 -14.503 -10.264 1.00 85.69 265 LEU A O 1
ATOM 2125 N N . ILE A 1 266 ? 3.395 -13.862 -8.748 1.00 89.00 266 ILE A N 1
ATOM 2126 C CA . ILE A 1 266 ? 3.622 -12.533 -9.341 1.00 89.00 266 ILE A CA 1
ATOM 2127 C C . ILE A 1 266 ? 4.170 -12.692 -10.766 1.00 89.00 266 ILE A C 1
ATOM 2129 O O . ILE A 1 266 ? 3.667 -12.075 -11.707 1.00 89.00 266 ILE A O 1
ATOM 2133 N N . TYR A 1 267 ? 5.166 -13.559 -10.964 1.00 87.50 267 TYR A N 1
ATOM 2134 C CA . TYR A 1 267 ? 5.759 -13.822 -12.274 1.00 87.50 267 TYR A CA 1
ATOM 2135 C C . TYR A 1 267 ? 4.759 -14.418 -13.274 1.00 87.50 267 TYR A C 1
ATOM 2137 O O . TYR A 1 267 ? 4.695 -13.981 -14.431 1.00 87.50 267 TYR A O 1
ATOM 2145 N N . ALA A 1 268 ? 3.965 -15.400 -12.843 1.00 87.19 268 ALA A N 1
ATOM 2146 C CA . ALA A 1 268 ? 2.956 -16.056 -13.666 1.00 87.19 268 ALA A CA 1
ATOM 2147 C C . ALA A 1 268 ? 1.888 -15.060 -14.145 1.00 87.19 268 ALA A C 1
ATOM 2149 O O . ALA A 1 268 ? 1.547 -15.052 -15.327 1.00 87.19 268 ALA A O 1
ATOM 2150 N N . ASN A 1 269 ? 1.451 -14.155 -13.264 1.00 89.31 269 ASN A N 1
ATOM 2151 C CA . ASN A 1 269 ? 0.452 -13.122 -13.560 1.00 89.31 269 ASN A CA 1
ATOM 2152 C C . ASN A 1 269 ? 1.033 -11.849 -14.216 1.00 89.31 269 ASN A C 1
ATOM 2154 O O . ASN A 1 269 ? 0.322 -10.864 -14.445 1.00 89.31 269 ASN A O 1
ATOM 2158 N N . SER A 1 270 ? 2.329 -11.844 -14.539 1.00 89.12 270 SER A N 1
ATOM 2159 C CA . SER A 1 270 ? 2.980 -10.731 -15.233 1.00 89.12 270 SER A CA 1
ATOM 2160 C C . SER A 1 270 ? 2.901 -10.882 -16.746 1.00 89.12 270 SER A C 1
ATOM 2162 O O . SER A 1 270 ? 3.329 -11.893 -17.314 1.00 89.12 270 SER A O 1
ATOM 2164 N N . HIS A 1 271 ? 2.425 -9.828 -17.406 1.00 89.69 271 HIS A N 1
ATOM 2165 C CA . HIS A 1 271 ? 2.317 -9.755 -18.862 1.00 89.69 271 HIS A CA 1
ATOM 2166 C C . HIS A 1 271 ? 3.691 -9.522 -19.487 1.00 89.69 271 HIS A C 1
ATOM 2168 O O . HIS A 1 271 ? 4.074 -10.196 -20.440 1.00 89.69 271 HIS A O 1
ATOM 2174 N N . ASN A 1 272 ? 4.441 -8.583 -18.910 1.00 85.19 272 ASN A N 1
ATOM 2175 C CA . ASN A 1 272 ? 5.787 -8.244 -19.336 1.00 85.19 272 ASN A CA 1
ATOM 2176 C C . ASN A 1 272 ? 6.793 -8.825 -18.344 1.00 85.19 272 ASN A C 1
ATOM 2178 O O . ASN A 1 272 ? 6.581 -8.788 -17.132 1.00 85.19 272 ASN A O 1
ATOM 2182 N N . LYS A 1 273 ? 7.898 -9.356 -18.865 1.00 85.31 273 LYS A N 1
ATOM 2183 C CA . LYS A 1 273 ? 8.979 -9.945 -18.074 1.00 85.31 273 LYS A CA 1
ATOM 2184 C C . LYS A 1 273 ? 10.294 -9.371 -18.578 1.00 85.31 273 LYS A C 1
ATOM 2186 O O . LYS A 1 273 ? 10.708 -9.665 -19.696 1.00 85.31 273 LYS A O 1
ATOM 2191 N N . ILE A 1 274 ? 10.922 -8.530 -17.768 1.00 79.19 274 ILE A N 1
ATOM 2192 C CA . ILE A 1 274 ? 12.231 -7.949 -18.050 1.00 79.19 274 ILE A CA 1
ATOM 2193 C C . ILE A 1 274 ? 13.253 -8.809 -17.315 1.00 79.19 274 ILE A C 1
ATOM 2195 O O . ILE A 1 274 ? 13.285 -8.832 -16.086 1.00 79.19 274 ILE A O 1
ATOM 2199 N N . LYS A 1 275 ? 14.044 -9.562 -18.079 1.00 73.19 275 LYS A N 1
ATOM 2200 C CA . LYS A 1 275 ? 15.130 -10.397 -17.564 1.00 73.19 275 LYS A CA 1
ATOM 2201 C C . LYS A 1 275 ? 16.452 -9.656 -17.748 1.00 73.19 275 LYS A C 1
ATOM 2203 O O . LYS A 1 275 ? 16.722 -9.176 -18.845 1.00 73.19 275 LYS A O 1
ATOM 2208 N N . GLY A 1 276 ? 17.253 -9.572 -16.694 1.00 65.25 276 GLY A N 1
ATOM 2209 C CA . GLY A 1 276 ? 18.667 -9.232 -16.790 1.00 65.25 276 GLY A CA 1
ATOM 2210 C C . GLY A 1 276 ? 19.541 -10.473 -16.988 1.00 65.25 276 GLY A C 1
ATOM 2211 O O . GLY A 1 276 ? 19.161 -11.574 -16.590 1.00 65.25 276 GLY A O 1
ATOM 2212 N N . ASP A 1 277 ? 20.736 -10.300 -17.551 1.00 59.19 277 ASP A N 1
ATOM 2213 C CA . ASP A 1 277 ? 21.730 -11.367 -17.727 1.00 59.19 277 ASP A CA 1
ATOM 2214 C C . ASP A 1 277 ? 22.385 -11.708 -16.378 1.00 59.19 277 ASP A C 1
ATOM 2216 O O . ASP A 1 277 ? 23.438 -11.183 -15.993 1.00 59.19 277 ASP A O 1
ATOM 2220 N N . SER A 1 278 ? 21.744 -12.590 -15.616 1.00 55.25 278 SER A N 1
ATOM 2221 C CA . SER A 1 278 ? 22.294 -13.138 -14.379 1.00 55.25 278 SER A CA 1
ATOM 2222 C C . SER A 1 278 ? 22.213 -14.663 -14.408 1.00 55.25 278 SER A C 1
ATOM 2224 O O . SER A 1 278 ? 21.113 -15.192 -14.415 1.00 55.25 278 SER A O 1
ATOM 2226 N N . PRO A 1 279 ? 23.327 -15.412 -14.308 1.00 55.62 279 PRO A N 1
ATOM 2227 C CA . PRO A 1 279 ? 23.281 -16.879 -14.235 1.00 55.62 279 PRO A CA 1
ATOM 2228 C C . PRO A 1 279 ? 22.593 -17.413 -12.963 1.00 55.62 279 PRO A C 1
ATOM 2230 O O . PRO A 1 279 ? 22.275 -18.594 -12.877 1.00 55.62 279 PRO A O 1
ATOM 2233 N N . LYS A 1 280 ? 22.335 -16.553 -11.964 1.00 56.41 280 LYS A N 1
ATOM 2234 C CA . LYS A 1 280 ? 21.475 -16.895 -10.819 1.00 56.41 280 LYS A CA 1
ATOM 2235 C C . LYS A 1 280 ? 19.990 -16.948 -11.202 1.00 56.41 280 LYS A C 1
ATOM 2237 O O . LYS A 1 280 ? 19.236 -17.604 -10.499 1.00 56.41 280 LYS A O 1
ATOM 2242 N N . LEU A 1 281 ? 19.587 -16.275 -12.285 1.00 54.38 281 LEU A N 1
ATOM 2243 C CA . LEU A 1 281 ? 18.218 -16.266 -12.800 1.00 54.38 281 LEU A CA 1
ATOM 2244 C C . LEU A 1 281 ? 17.827 -17.636 -13.346 1.00 54.38 281 LEU A C 1
ATOM 2246 O O . LEU A 1 281 ? 16.772 -18.130 -12.984 1.00 54.38 281 LEU A O 1
ATOM 2250 N N . ASP A 1 282 ? 18.676 -18.267 -14.155 1.00 58.75 282 ASP A N 1
ATOM 2251 C CA . ASP A 1 282 ? 18.383 -19.592 -14.722 1.00 58.75 282 ASP A CA 1
ATOM 2252 C C . ASP A 1 282 ? 18.304 -20.657 -13.625 1.00 58.75 282 ASP A C 1
ATOM 2254 O O . ASP A 1 282 ? 17.433 -21.524 -13.651 1.00 58.75 282 ASP A O 1
ATOM 2258 N N . LEU A 1 283 ? 19.176 -20.545 -12.614 1.00 59.44 283 LEU A N 1
ATOM 2259 C CA . LEU A 1 283 ? 19.131 -21.389 -11.423 1.00 59.44 283 LEU A CA 1
ATOM 2260 C C . LEU A 1 283 ? 17.830 -21.162 -10.640 1.00 59.44 283 LEU A C 1
ATOM 2262 O O . LEU A 1 283 ? 17.164 -22.120 -10.279 1.00 59.44 283 LEU A O 1
ATOM 2266 N N . PHE A 1 284 ? 17.444 -19.903 -10.432 1.00 61.97 284 PHE A N 1
ATOM 2267 C CA . PHE A 1 284 ? 16.222 -19.525 -9.727 1.00 61.97 284 PHE A CA 1
ATOM 2268 C C . PHE A 1 284 ? 14.945 -19.955 -10.470 1.00 61.97 284 PHE A C 1
ATOM 2270 O O . PHE A 1 284 ? 14.059 -20.564 -9.876 1.00 61.97 284 PHE A O 1
ATOM 2277 N N . LEU A 1 285 ? 14.846 -19.688 -11.775 1.00 63.88 285 LEU A N 1
ATOM 2278 C CA . LEU A 1 285 ? 13.728 -20.131 -12.611 1.00 63.88 285 LEU A CA 1
ATOM 2279 C C . LEU A 1 285 ? 13.658 -21.661 -12.641 1.00 63.88 285 LEU A C 1
ATOM 2281 O O . LEU A 1 285 ? 12.572 -22.216 -12.490 1.00 63.88 285 LEU A O 1
ATOM 2285 N N . GLY A 1 286 ? 14.810 -22.335 -12.733 1.00 61.00 286 GLY A N 1
ATOM 2286 C CA . GLY A 1 286 ? 14.915 -23.787 -12.613 1.00 61.00 286 GLY A CA 1
ATOM 2287 C C . GLY A 1 286 ? 14.445 -24.317 -11.254 1.00 61.00 286 GLY A C 1
ATOM 2288 O O . GLY A 1 286 ? 13.676 -25.275 -11.208 1.00 61.00 286 GLY A O 1
ATOM 2289 N N . GLU A 1 287 ? 14.830 -23.672 -10.150 1.00 64.94 287 GLU A N 1
ATOM 2290 C CA . GLU A 1 287 ? 14.386 -24.014 -8.789 1.00 64.94 287 GLU A CA 1
ATOM 2291 C C . GLU A 1 287 ? 12.879 -23.792 -8.584 1.00 64.94 287 GLU A C 1
ATOM 2293 O O . GLU A 1 287 ? 12.256 -24.517 -7.808 1.00 64.94 287 GLU A O 1
ATOM 2298 N N . MET A 1 288 ? 12.275 -22.840 -9.302 1.00 58.06 288 MET A N 1
ATOM 2299 C CA . MET A 1 288 ? 10.829 -22.592 -9.286 1.00 58.06 288 MET A CA 1
ATOM 2300 C C . MET A 1 288 ? 10.038 -23.408 -10.322 1.00 58.06 288 MET A C 1
ATOM 2302 O O . MET A 1 288 ? 8.827 -23.214 -10.446 1.00 58.06 288 MET A O 1
ATOM 2306 N N . GLY A 1 289 ? 10.694 -24.283 -11.094 1.00 58.38 289 GLY A N 1
ATOM 2307 C CA . GLY A 1 289 ? 10.053 -25.051 -12.169 1.00 58.38 289 GLY A CA 1
ATOM 2308 C C . GLY A 1 289 ? 9.488 -24.184 -13.302 1.00 58.38 289 GLY A C 1
ATOM 2309 O O . GLY A 1 289 ? 8.567 -24.602 -14.004 1.00 58.38 289 GLY A O 1
ATOM 2310 N N . LEU A 1 290 ? 10.001 -22.965 -13.463 1.00 59.31 290 LEU A N 1
ATOM 2311 C CA . LEU A 1 290 ? 9.590 -22.025 -14.496 1.00 59.31 290 LEU A CA 1
ATOM 2312 C C . LEU A 1 290 ? 10.423 -22.196 -15.774 1.00 59.31 290 LEU A C 1
ATOM 2314 O O . LEU A 1 290 ? 11.590 -22.584 -15.704 1.00 59.31 290 LEU A O 1
ATOM 2318 N N . PRO A 1 291 ? 9.856 -21.865 -16.950 1.00 55.28 291 PRO A N 1
ATOM 2319 C CA . PRO A 1 291 ? 10.617 -21.862 -18.190 1.00 55.28 291 PRO A CA 1
ATOM 2320 C C . PRO A 1 291 ? 11.751 -20.828 -18.121 1.00 55.28 291 PRO A C 1
ATOM 2322 O O . PRO A 1 291 ? 11.516 -19.633 -17.895 1.00 55.28 291 PRO A O 1
ATOM 2325 N N . VAL A 1 292 ? 12.976 -21.324 -18.318 1.00 54.28 292 VAL A N 1
ATOM 2326 C CA . VAL A 1 292 ? 14.209 -20.533 -18.449 1.00 54.28 292 VAL A CA 1
ATOM 2327 C C . VAL A 1 292 ? 14.186 -19.745 -19.751 1.00 54.28 292 VAL A C 1
ATOM 2329 O O . VAL A 1 292 ? 13.871 -20.338 -20.805 1.00 54.28 292 VAL A O 1
#